Protein AF-A0A0V0QRU7-F1 (afdb_monomer_lite)

pLDDT: mean 70.11, std 23.09, range [28.97, 95.19]

Sequence (277 aa):
MGFSEIEGMQNQMEKKKQTKEWLSKIFFSSLGFVIPIKETLTWKSFGGGLLYTIPAVLGKLFTGIFAHKGDGWIVGWAMVGRGELGFVMAKTSLEKDVMGEYTFSISVWALLISTIISPFIFKFCIMQKEKKQKKDKYRNLENIFKKQKLEKQYQSESENEYQESQKIQKCAQLVDYGNLMNRVQKQVSNEINLNYKKSNDHLKQSHDIFVEQDIFQKNEQFNEQIKRNIQAGNFLQNKRKYNIIIDLWEISSPYQNTCRACIFFIVQIINRGQVYE

Radius of gyration: 47.1 Å; chains: 1; bounding box: 112×39×123 Å

Structure (mmCIF, N/CA/C/O backbone):
data_AF-A0A0V0QRU7-F1
#
_entry.id   AF-A0A0V0QRU7-F1
#
loop_
_atom_site.group_PDB
_atom_site.id
_atom_site.type_symbol
_atom_site.label_atom_id
_atom_site.label_alt_id
_atom_site.label_comp_id
_atom_site.label_asym_id
_atom_site.label_entity_id
_atom_site.label_seq_id
_atom_site.pdbx_PDB_ins_code
_atom_site.Cartn_x
_atom_site.Cartn_y
_atom_site.Cartn_z
_atom_site.occupancy
_atom_site.B_iso_or_equiv
_atom_site.auth_seq_id
_atom_site.auth_comp_id
_atom_site.auth_asym_id
_atom_site.auth_atom_id
_atom_site.pdbx_PDB_model_num
ATOM 1 N N . MET A 1 1 ? -19.162 -9.760 -10.125 1.00 49.66 1 MET A N 1
ATOM 2 C CA . MET A 1 1 ? -18.916 -11.138 -9.673 1.00 49.66 1 MET A CA 1
ATOM 3 C C . MET A 1 1 ? -17.421 -11.328 -9.571 1.00 49.66 1 MET A C 1
ATOM 5 O O . MET A 1 1 ? -16.724 -11.200 -10.572 1.00 49.66 1 MET A O 1
ATOM 9 N N . GLY A 1 2 ? -16.919 -11.446 -8.348 1.00 68.12 2 GLY A N 1
ATOM 10 C CA . GLY A 1 2 ? -15.488 -11.586 -8.089 1.00 68.12 2 GLY A CA 1
ATOM 11 C C . GLY A 1 2 ? -15.088 -13.055 -8.130 1.00 68.12 2 GLY A C 1
ATOM 12 O O . GLY A 1 2 ? -15.863 -13.912 -7.723 1.00 68.12 2 GLY A O 1
ATOM 13 N N . PHE A 1 3 ? -13.854 -13.364 -8.536 1.00 72.50 3 PHE A N 1
ATOM 14 C CA . PHE A 1 3 ? -13.294 -14.725 -8.440 1.00 72.50 3 PHE A CA 1
ATOM 15 C C . PHE A 1 3 ? -13.357 -15.326 -7.018 1.00 72.50 3 PHE A C 1
ATOM 17 O O . PHE A 1 3 ? -13.158 -16.525 -6.851 1.00 72.50 3 PHE A O 1
ATOM 24 N N . SER A 1 4 ? -13.626 -14.501 -6.001 1.00 72.81 4 SER A N 1
ATOM 25 C CA . SER A 1 4 ? -13.840 -14.889 -4.607 1.00 72.81 4 SER A CA 1
ATOM 26 C C . SER A 1 4 ? -15.202 -15.528 -4.314 1.00 72.81 4 SER A C 1
ATOM 28 O O . SER A 1 4 ? -15.336 -16.133 -3.260 1.00 72.81 4 SER A O 1
ATOM 30 N N . GLU A 1 5 ? -16.203 -15.384 -5.187 1.00 80.69 5 GLU A N 1
ATOM 31 C CA . GLU A 1 5 ? -17.547 -15.963 -4.982 1.00 80.69 5 GLU A CA 1
ATOM 32 C C . GLU A 1 5 ? -17.642 -17.426 -5.432 1.00 80.69 5 GLU A C 1
ATOM 34 O O . GLU A 1 5 ? -18.603 -18.113 -5.105 1.00 80.69 5 GLU A O 1
ATOM 39 N N . ILE A 1 6 ? -16.651 -17.916 -6.180 1.00 87.69 6 ILE A N 1
ATOM 40 C CA . ILE A 1 6 ? -16.641 -19.291 -6.675 1.00 87.69 6 ILE A CA 1
ATOM 41 C C . ILE A 1 6 ? -16.092 -20.203 -5.573 1.00 87.69 6 ILE A C 1
ATOM 43 O O . ILE A 1 6 ? -14.917 -20.122 -5.196 1.00 87.69 6 ILE A O 1
ATOM 47 N N . GLU A 1 7 ? -16.942 -21.094 -5.075 1.00 80.56 7 GLU A N 1
ATOM 48 C CA . GLU A 1 7 ? -16.590 -22.075 -4.053 1.00 80.56 7 GLU A CA 1
ATOM 49 C C . GLU A 1 7 ? -15.414 -22.959 -4.519 1.00 80.56 7 GLU A C 1
ATOM 51 O O . GLU A 1 7 ? -15.355 -23.419 -5.660 1.00 80.56 7 GLU A O 1
ATOM 56 N N . GLY A 1 8 ? -14.411 -23.152 -3.658 1.00 80.50 8 GLY A N 1
ATOM 57 C CA . GLY A 1 8 ? -13.220 -23.957 -3.965 1.00 80.50 8 GLY A CA 1
ATOM 58 C C . GLY A 1 8 ? -12.115 -23.267 -4.785 1.00 80.50 8 GLY A C 1
ATOM 59 O O . GLY A 1 8 ? -11.009 -23.811 -4.870 1.00 80.50 8 GLY A O 1
ATOM 60 N N . MET A 1 9 ? -12.327 -22.057 -5.323 1.00 81.75 9 MET A N 1
ATOM 61 C CA . MET A 1 9 ? -11.279 -21.326 -6.064 1.00 81.75 9 MET A CA 1
ATOM 62 C C . MET A 1 9 ? -10.087 -20.918 -5.190 1.00 81.75 9 MET A C 1
ATOM 64 O O . MET A 1 9 ? -8.949 -20.903 -5.667 1.00 81.75 9 MET A O 1
ATOM 68 N N . GLN A 1 10 ? -10.313 -20.629 -3.907 1.00 81.12 10 GLN A N 1
ATOM 69 C CA . GLN A 1 10 ? -9.235 -20.297 -2.968 1.00 81.12 10 GLN A CA 1
ATOM 70 C C . GLN A 1 10 ? -8.269 -21.474 -2.784 1.00 81.12 10 GLN A C 1
ATOM 72 O O . GLN A 1 10 ? -7.064 -21.303 -2.964 1.00 81.12 10 GLN A O 1
ATOM 77 N N . ASN A 1 11 ? -8.794 -22.686 -2.579 1.00 83.19 11 ASN A N 1
ATOM 78 C CA . ASN A 1 11 ? -7.987 -23.905 -2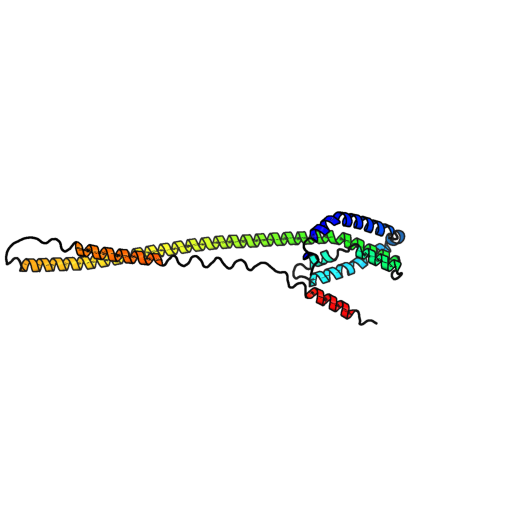.443 1.00 83.19 11 ASN A CA 1
ATOM 79 C C . ASN A 1 11 ? -7.147 -24.185 -3.700 1.00 83.19 11 ASN A C 1
ATOM 81 O O . ASN A 1 11 ? -6.002 -24.629 -3.611 1.00 83.19 11 ASN A O 1
ATOM 85 N N . GLN A 1 12 ? -7.689 -23.906 -4.889 1.00 85.25 12 GLN A N 1
ATOM 86 C CA . GLN A 1 12 ? -6.942 -24.048 -6.143 1.00 85.25 12 GLN A CA 1
ATOM 87 C C . GLN A 1 12 ? -5.835 -22.992 -6.281 1.00 85.25 12 GLN A C 1
ATOM 89 O O . GLN A 1 12 ? -4.748 -23.290 -6.781 1.00 85.25 12 GLN A O 1
ATOM 94 N N . MET A 1 13 ? -6.076 -21.761 -5.821 1.00 79.50 13 MET A N 1
ATOM 95 C CA . MET A 1 13 ? -5.057 -20.710 -5.814 1.00 79.50 13 MET A CA 1
ATOM 96 C C . MET A 1 13 ? -3.940 -20.979 -4.804 1.00 79.50 13 MET A C 1
ATOM 98 O O . MET A 1 13 ? -2.780 -20.705 -5.121 1.00 79.50 13 MET A O 1
ATOM 102 N N . GLU A 1 14 ? -4.260 -21.552 -3.642 1.00 81.81 14 GLU A N 1
ATOM 103 C CA . GLU A 1 14 ? -3.270 -21.959 -2.640 1.00 81.81 14 GLU A CA 1
ATOM 104 C C . GLU A 1 14 ? -2.364 -23.075 -3.154 1.00 81.81 14 GLU A C 1
ATOM 106 O O . GLU A 1 14 ? -1.140 -22.951 -3.075 1.00 81.81 14 GLU A O 1
ATOM 111 N N . LYS A 1 15 ? -2.935 -24.108 -3.792 1.00 85.56 15 LYS A N 1
ATOM 112 C CA . LYS A 1 15 ? -2.155 -25.187 -4.424 1.00 85.56 15 LYS A CA 1
ATOM 113 C C . LYS A 1 15 ? -1.136 -24.665 -5.441 1.00 85.56 15 LYS A C 1
ATOM 115 O O . LYS A 1 15 ? -0.060 -25.233 -5.580 1.00 85.56 15 LYS A O 1
ATOM 120 N N . LYS A 1 16 ? -1.447 -23.565 -6.137 1.00 85.00 16 LYS A N 1
ATOM 121 C CA . LYS A 1 16 ? -0.573 -22.957 -7.156 1.00 85.00 16 LYS A CA 1
ATOM 122 C C . LYS A 1 16 ? 0.354 -21.856 -6.625 1.00 85.00 16 LYS A C 1
ATOM 124 O O . LYS A 1 16 ? 1.056 -21.229 -7.421 1.00 85.00 16 LYS A O 1
ATOM 129 N N . LYS A 1 17 ? 0.386 -21.593 -5.313 1.00 84.88 17 LYS A N 1
ATOM 130 C CA . LYS A 1 17 ? 1.199 -20.513 -4.723 1.00 84.88 17 LYS A CA 1
ATOM 131 C C . LYS A 1 17 ? 2.695 -20.676 -5.016 1.00 84.88 17 LYS A C 1
ATOM 133 O O . LYS A 1 17 ? 3.328 -19.728 -5.469 1.00 84.88 17 LYS A O 1
ATOM 138 N N . GLN A 1 18 ? 3.227 -21.887 -4.845 1.00 89.06 18 GLN A N 1
ATOM 139 C CA . GLN A 1 18 ? 4.646 -22.188 -5.084 1.00 89.06 18 GLN A CA 1
ATOM 140 C C . GLN A 1 18 ? 5.060 -21.900 -6.532 1.00 89.06 18 GLN A C 1
ATOM 142 O O . GLN A 1 18 ? 6.088 -21.275 -6.783 1.00 89.06 18 GLN A O 1
ATOM 147 N N . THR A 1 19 ? 4.221 -22.293 -7.493 1.00 90.56 19 THR A N 1
ATOM 148 C CA . THR A 1 19 ? 4.461 -22.048 -8.918 1.00 90.56 19 THR A CA 1
ATOM 149 C C . THR A 1 19 ? 4.527 -20.552 -9.218 1.00 90.56 19 THR A C 1
ATOM 151 O O . THR A 1 19 ? 5.437 -20.116 -9.913 1.00 90.56 19 THR A O 1
ATOM 154 N N . LYS A 1 20 ? 3.623 -19.743 -8.647 1.00 86.00 20 LYS A N 1
ATOM 155 C CA . LYS A 1 20 ? 3.633 -18.280 -8.833 1.00 86.00 20 LYS A CA 1
ATOM 156 C C . LYS A 1 20 ? 4.917 -17.638 -8.306 1.00 86.00 20 LYS A C 1
ATOM 158 O O . LYS A 1 20 ? 5.510 -16.810 -8.990 1.00 86.00 20 LYS A O 1
ATOM 163 N N . GLU A 1 21 ? 5.360 -18.034 -7.115 1.00 89.06 21 GLU A N 1
ATOM 164 C CA . GLU A 1 21 ? 6.595 -17.512 -6.517 1.00 89.06 21 GLU A CA 1
ATOM 165 C C . GLU A 1 21 ? 7.831 -17.872 -7.349 1.00 89.06 21 GLU A C 1
ATOM 167 O O . GLU A 1 21 ? 8.732 -17.048 -7.514 1.00 89.06 21 GLU A O 1
ATOM 172 N N . TRP A 1 22 ? 7.869 -19.084 -7.905 1.00 93.81 22 TRP A N 1
ATOM 173 C CA . TRP A 1 22 ? 8.956 -19.518 -8.777 1.00 93.81 22 TRP A CA 1
ATOM 174 C C . TRP A 1 22 ? 8.951 -18.773 -10.120 1.00 93.81 22 TRP A C 1
ATOM 176 O O . TRP A 1 22 ? 9.994 -18.273 -10.542 1.00 93.81 22 TRP A O 1
ATOM 186 N N . LEU A 1 23 ? 7.777 -18.602 -10.744 1.00 90.88 23 LEU A N 1
ATOM 187 C CA . LEU A 1 23 ? 7.639 -17.845 -11.994 1.00 90.88 23 LEU A CA 1
ATOM 188 C C . LEU A 1 23 ? 8.055 -16.382 -11.829 1.00 90.88 23 LEU A C 1
ATOM 190 O O . LEU A 1 23 ? 8.760 -15.862 -12.688 1.00 90.88 23 LEU A O 1
ATOM 194 N N . SER A 1 24 ? 7.669 -15.727 -10.731 1.00 87.69 24 SER A N 1
ATOM 195 C CA . SER A 1 24 ? 8.015 -14.317 -10.511 1.00 87.69 24 SER A CA 1
ATOM 196 C C . SER A 1 24 ? 9.533 -14.117 -10.385 1.00 87.69 24 SER A C 1
ATOM 198 O O . SER A 1 24 ? 10.089 -13.175 -10.94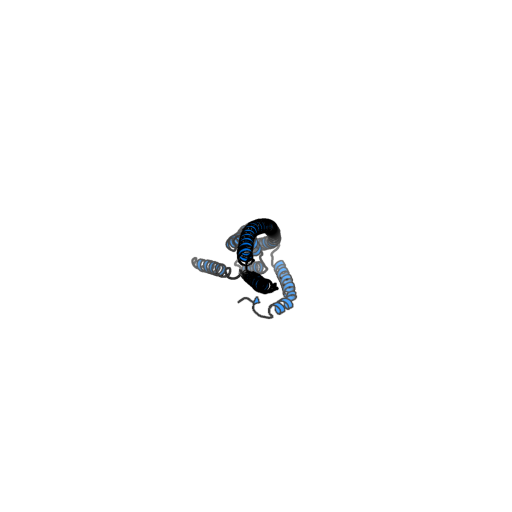6 1.00 87.69 24 SER A O 1
ATOM 200 N N . LYS A 1 25 ? 10.248 -15.054 -9.746 1.00 92.00 25 LYS A N 1
ATOM 201 C CA . LYS A 1 25 ? 11.722 -15.021 -9.679 1.00 92.00 25 LYS A CA 1
ATOM 202 C C . LYS A 1 25 ? 12.364 -15.141 -11.061 1.00 92.00 25 LYS A C 1
ATOM 204 O O . LYS A 1 25 ? 13.265 -14.368 -11.382 1.00 92.00 25 LYS A O 1
ATOM 209 N N . ILE A 1 26 ? 11.890 -16.079 -11.884 1.00 92.62 26 ILE A N 1
ATOM 210 C CA . ILE A 1 26 ? 12.383 -16.259 -13.260 1.00 92.62 26 ILE A CA 1
ATOM 211 C C . ILE A 1 26 ? 12.081 -15.024 -14.103 1.00 92.62 26 ILE A C 1
ATOM 213 O O . ILE A 1 26 ? 12.940 -14.559 -14.849 1.00 92.62 26 ILE A O 1
ATOM 217 N N . PHE A 1 27 ? 10.887 -14.461 -13.945 1.00 88.25 27 PHE A N 1
ATOM 218 C CA . PHE A 1 27 ? 10.469 -13.246 -14.620 1.00 88.25 27 PHE A CA 1
ATOM 219 C C . PHE A 1 27 ? 11.408 -12.072 -14.310 1.00 88.25 27 PHE A C 1
ATOM 221 O O . PHE A 1 27 ? 11.959 -11.466 -15.230 1.00 88.25 27 PHE A O 1
ATOM 228 N N . PHE A 1 28 ? 11.666 -11.790 -13.029 1.00 85.75 28 PHE A N 1
ATOM 229 C CA . PHE A 1 28 ? 12.580 -10.711 -12.644 1.00 85.75 28 PHE A CA 1
ATOM 230 C C . PHE A 1 28 ? 14.025 -10.982 -13.070 1.00 85.75 28 PHE A C 1
ATOM 232 O O . PHE A 1 28 ? 14.720 -10.051 -13.473 1.00 85.75 28 PHE A O 1
ATOM 239 N N . SER A 1 29 ? 14.464 -12.243 -13.061 1.00 91.25 29 SER A N 1
ATOM 240 C CA . SER A 1 29 ? 15.771 -12.611 -13.611 1.00 91.25 29 SER A CA 1
ATOM 241 C C . SER A 1 29 ? 15.857 -12.325 -15.113 1.00 91.25 29 SER A C 1
ATOM 243 O O . SER A 1 29 ? 16.856 -11.773 -15.563 1.00 91.25 29 SER A O 1
ATOM 245 N N . SER A 1 30 ? 14.821 -12.659 -15.890 1.00 90.31 30 SER A N 1
ATOM 246 C CA . SER A 1 30 ? 14.781 -12.402 -17.335 1.00 90.31 30 SER A CA 1
ATOM 247 C C . SER A 1 30 ? 14.789 -10.906 -17.645 1.00 90.31 30 SER A C 1
ATOM 249 O O . SER A 1 30 ? 15.530 -10.468 -18.523 1.00 90.31 30 SER A O 1
ATOM 251 N N . LEU A 1 31 ? 14.031 -10.107 -16.888 1.00 85.25 31 LEU A N 1
ATOM 252 C CA . LEU A 1 31 ? 14.065 -8.650 -17.013 1.00 85.25 31 LEU A CA 1
ATOM 253 C C . LEU A 1 31 ? 15.450 -8.074 -16.727 1.00 85.25 31 LEU A C 1
ATOM 255 O O . LEU A 1 31 ? 15.890 -7.186 -17.451 1.00 85.25 31 LEU A O 1
ATOM 259 N N . GLY A 1 32 ? 16.141 -8.593 -15.709 1.00 85.38 32 GLY A N 1
ATOM 260 C CA . GLY A 1 32 ? 17.494 -8.161 -15.362 1.00 85.38 32 GLY A CA 1
ATOM 261 C C . GLY A 1 32 ? 18.480 -8.289 -16.526 1.00 85.38 32 GLY A C 1
ATOM 262 O O . GLY A 1 32 ? 19.319 -7.412 -16.705 1.00 85.38 32 GLY A O 1
ATOM 263 N N . PHE A 1 33 ? 18.344 -9.331 -17.352 1.00 87.25 33 PHE A N 1
ATOM 264 C CA . PHE A 1 33 ? 19.216 -9.553 -18.510 1.00 87.25 33 PHE A CA 1
ATOM 265 C C . PHE A 1 33 ? 18.892 -8.675 -19.721 1.00 87.25 33 PHE A C 1
ATOM 267 O O . PHE A 1 33 ? 19.768 -8.436 -20.546 1.00 87.25 33 PHE A O 1
ATOM 274 N N . VAL A 1 34 ? 17.653 -8.198 -19.844 1.00 85.12 34 VAL A N 1
ATOM 275 C CA . VAL A 1 34 ? 17.223 -7.358 -20.974 1.00 85.12 34 VAL A CA 1
ATOM 276 C C . VAL A 1 34 ? 17.668 -5.903 -20.803 1.00 85.12 34 VAL A C 1
ATOM 278 O O . VAL A 1 34 ? 17.770 -5.174 -21.784 1.00 85.12 34 VAL A O 1
ATOM 281 N N . ILE A 1 35 ? 17.932 -5.456 -19.573 1.00 85.38 35 ILE A N 1
ATOM 282 C CA . ILE A 1 35 ? 18.238 -4.050 -19.294 1.00 85.38 35 ILE A CA 1
ATOM 283 C C . ILE A 1 35 ? 19.660 -3.707 -19.787 1.00 85.38 35 ILE A C 1
ATOM 285 O O . ILE A 1 35 ? 20.630 -4.283 -19.285 1.00 85.38 35 ILE A O 1
ATOM 289 N N . PRO A 1 36 ? 19.826 -2.746 -20.721 1.00 82.06 36 PRO A N 1
ATOM 290 C CA . PRO A 1 36 ? 21.133 -2.344 -21.222 1.00 82.06 36 PRO A CA 1
ATOM 291 C C . PRO A 1 36 ? 21.883 -1.549 -20.145 1.00 82.06 36 PRO A C 1
ATOM 293 O O . PRO A 1 36 ? 21.758 -0.330 -20.016 1.00 82.06 36 PRO A O 1
ATOM 296 N N . ILE A 1 37 ? 22.706 -2.258 -19.365 1.00 84.38 37 ILE A N 1
ATOM 297 C CA . ILE A 1 37 ? 23.411 -1.715 -18.191 1.00 84.38 37 ILE A CA 1
ATOM 298 C C . ILE A 1 37 ? 24.233 -0.469 -18.553 1.00 84.38 37 ILE A C 1
ATOM 300 O O . ILE A 1 37 ? 24.283 0.475 -17.774 1.00 84.38 37 ILE A O 1
ATOM 304 N N . LYS A 1 38 ? 24.831 -0.419 -19.750 1.00 84.19 38 LYS A N 1
ATOM 305 C CA . LYS A 1 38 ? 25.664 0.711 -20.199 1.00 84.19 38 LYS A CA 1
ATOM 306 C C . LYS A 1 38 ? 24.901 2.041 -20.203 1.00 84.19 38 LYS A C 1
ATOM 308 O O . LYS A 1 38 ? 25.418 3.052 -19.733 1.00 84.19 38 LYS A O 1
ATOM 313 N N . GLU A 1 39 ? 23.660 2.033 -20.679 1.00 82.31 39 GLU A N 1
ATOM 314 C CA . GLU A 1 39 ? 22.829 3.237 -20.729 1.00 82.31 39 GLU A CA 1
ATOM 315 C C . GLU A 1 39 ? 22.138 3.515 -19.397 1.00 82.31 39 GLU A C 1
ATOM 317 O O . GLU A 1 39 ? 22.017 4.666 -18.970 1.00 82.31 39 GLU A O 1
ATOM 322 N N . THR A 1 40 ? 21.728 2.455 -18.700 1.00 82.44 40 THR A N 1
ATOM 323 C CA . THR A 1 40 ? 21.028 2.570 -17.420 1.00 82.44 40 THR A CA 1
ATOM 324 C C . THR A 1 40 ? 21.946 3.094 -16.310 1.00 82.44 40 THR A C 1
ATOM 326 O O . THR A 1 40 ? 21.496 3.869 -15.471 1.00 82.44 40 THR A O 1
ATOM 329 N N . LEU A 1 41 ? 23.239 2.754 -16.310 1.00 86.25 41 LEU A N 1
ATOM 330 C CA . LEU A 1 41 ? 24.200 3.186 -15.278 1.00 86.25 41 LEU A CA 1
ATOM 331 C C . LEU A 1 41 ? 24.737 4.612 -15.503 1.00 86.25 41 LEU A C 1
ATOM 333 O O . LEU A 1 41 ? 25.474 5.147 -14.676 1.00 86.25 41 LEU A O 1
ATOM 337 N N . THR A 1 42 ? 24.350 5.265 -16.599 1.00 90.12 42 THR A N 1
ATOM 338 C CA . THR A 1 42 ? 24.715 6.661 -16.847 1.00 90.12 42 THR A CA 1
ATOM 339 C C . THR A 1 42 ? 23.964 7.587 -15.886 1.00 90.12 42 THR A C 1
ATOM 341 O O . THR A 1 42 ? 22.743 7.513 -15.745 1.00 90.12 42 THR A O 1
ATOM 344 N N . TRP A 1 43 ? 24.682 8.532 -15.269 1.00 91.62 43 TRP A N 1
ATOM 345 C CA . TRP A 1 43 ? 24.112 9.477 -14.295 1.00 91.62 43 TRP A CA 1
ATOM 346 C C . TRP A 1 43 ? 22.928 10.291 -14.846 1.00 91.62 43 TRP A C 1
ATOM 348 O O . TRP A 1 43 ? 21.976 10.590 -14.127 1.00 91.62 43 TRP A O 1
ATOM 358 N N . LYS A 1 44 ? 22.951 10.604 -16.149 1.00 89.88 44 LYS A N 1
ATOM 359 C CA . LYS A 1 44 ? 21.853 11.290 -16.849 1.00 89.88 44 LYS A CA 1
ATOM 360 C C . LYS A 1 44 ? 20.556 10.470 -16.831 1.00 89.88 44 LYS A C 1
ATOM 362 O O . LYS A 1 44 ? 19.500 11.021 -16.527 1.00 89.88 44 LYS A O 1
ATOM 367 N N . SER A 1 45 ? 20.643 9.162 -17.072 1.00 89.75 45 SER A N 1
ATOM 368 C CA . SER A 1 45 ? 19.499 8.240 -17.048 1.00 89.75 45 SER A CA 1
ATOM 369 C C . SER A 1 45 ? 18.917 8.104 -15.641 1.00 89.75 45 SER A C 1
ATOM 371 O O . SER A 1 45 ? 17.698 8.122 -15.473 1.00 89.75 45 SER A O 1
ATOM 373 N N . PHE A 1 46 ? 19.778 8.045 -14.618 1.00 92.25 46 PHE A N 1
ATOM 374 C CA . PHE A 1 46 ? 19.349 8.024 -13.217 1.00 92.25 46 PHE A CA 1
ATOM 375 C C . PHE A 1 46 ? 18.600 9.308 -12.825 1.00 92.25 46 PHE A C 1
ATOM 377 O O . PHE A 1 46 ? 17.496 9.245 -12.281 1.00 92.25 46 PHE A O 1
ATOM 384 N N . GLY A 1 47 ? 19.157 10.478 -13.161 1.00 93.12 47 GLY A N 1
ATOM 385 C CA . GLY A 1 47 ? 18.508 11.768 -12.910 1.00 93.12 47 GLY A CA 1
ATOM 386 C C . GLY A 1 47 ? 17.164 11.903 -13.634 1.00 93.12 47 GLY A C 1
ATOM 387 O O . GLY A 1 47 ? 16.178 12.337 -13.036 1.00 93.12 47 GLY A O 1
ATOM 388 N N . GLY A 1 48 ? 17.097 11.455 -14.893 1.00 92.31 48 GLY A N 1
ATOM 389 C CA . GLY A 1 48 ? 15.850 11.391 -15.656 1.00 92.31 48 GLY A CA 1
ATOM 390 C C . GLY A 1 48 ? 14.809 10.474 -15.008 1.00 92.31 48 GLY A C 1
ATOM 391 O O . GLY A 1 48 ? 13.641 10.846 -14.908 1.00 92.31 48 GLY A O 1
ATOM 392 N N . GLY A 1 49 ? 15.228 9.309 -14.504 1.00 92.50 49 GLY A N 1
ATOM 393 C CA . GLY A 1 49 ? 14.356 8.364 -13.801 1.00 92.50 49 GLY A CA 1
ATOM 394 C C . GLY A 1 49 ? 13.777 8.931 -12.505 1.00 92.50 49 GLY A C 1
ATOM 395 O O . GLY A 1 49 ? 12.583 8.773 -12.232 1.00 92.50 49 GLY A O 1
ATOM 396 N N . LEU A 1 50 ? 14.582 9.662 -11.729 1.00 93.62 50 LEU A N 1
ATOM 397 C CA . LEU A 1 50 ? 14.105 10.344 -10.525 1.00 93.62 50 LEU A CA 1
ATOM 398 C C . LEU A 1 50 ? 13.058 11.413 -10.869 1.00 93.62 50 LEU A C 1
ATOM 400 O O . LEU A 1 50 ? 12.002 11.465 -10.238 1.00 93.62 50 LEU A O 1
ATOM 404 N N . LEU A 1 51 ? 13.312 12.208 -11.913 1.00 94.81 51 LEU A N 1
ATOM 405 C CA . LEU A 1 51 ? 12.376 13.227 -12.385 1.00 94.81 51 LEU A CA 1
ATOM 406 C C . LEU A 1 51 ? 11.049 12.610 -12.856 1.00 94.81 51 LEU A C 1
ATOM 408 O O . LEU A 1 51 ? 9.987 13.104 -12.487 1.00 94.81 51 LEU A O 1
ATOM 412 N N . TYR A 1 52 ? 11.092 11.495 -13.594 1.00 92.88 52 TYR A N 1
ATOM 413 C CA . TYR A 1 52 ? 9.897 10.769 -14.050 1.00 92.88 52 TYR A CA 1
ATOM 414 C C . TYR A 1 52 ? 9.127 10.070 -12.922 1.00 92.88 52 TYR A C 1
ATOM 416 O O . TYR A 1 52 ? 7.917 9.852 -13.029 1.00 92.88 52 TYR A O 1
ATOM 424 N N . THR A 1 53 ? 9.793 9.750 -11.811 1.00 93.25 53 THR A N 1
ATOM 425 C CA . THR A 1 53 ? 9.138 9.149 -10.641 1.00 93.25 53 THR A CA 1
ATOM 426 C C . THR A 1 53 ? 8.140 10.117 -10.001 1.00 93.25 53 THR A C 1
ATOM 428 O O . THR A 1 53 ? 7.085 9.692 -9.530 1.00 93.25 53 THR A O 1
ATOM 431 N N . ILE A 1 54 ? 8.426 11.421 -10.021 1.00 93.38 54 ILE A N 1
ATOM 432 C CA . ILE A 1 54 ? 7.588 12.452 -9.394 1.00 93.38 54 ILE A CA 1
ATOM 433 C C . ILE A 1 54 ? 6.152 12.447 -9.954 1.00 93.38 54 ILE A C 1
ATOM 435 O O . ILE A 1 54 ? 5.228 12.198 -9.174 1.00 93.38 54 ILE A O 1
ATOM 439 N N . PRO A 1 55 ? 5.907 12.645 -11.267 1.00 91.69 55 PRO A N 1
ATOM 440 C CA . PRO A 1 55 ? 4.550 12.608 -11.811 1.00 91.69 55 PRO A CA 1
ATOM 441 C C . PRO A 1 55 ? 3.904 11.220 -11.674 1.00 91.69 55 PRO A C 1
ATOM 443 O O . PRO A 1 55 ? 2.698 11.131 -11.435 1.00 91.69 55 PRO A O 1
ATOM 446 N N . ALA A 1 56 ? 4.690 10.138 -11.748 1.00 88.38 56 ALA A N 1
ATOM 447 C CA . ALA A 1 56 ? 4.187 8.774 -11.585 1.00 88.38 56 ALA A CA 1
ATOM 448 C C . ALA A 1 56 ? 3.619 8.513 -10.177 1.00 88.38 56 ALA A C 1
ATOM 450 O O . ALA A 1 56 ? 2.589 7.848 -10.041 1.00 88.38 56 ALA A O 1
ATOM 451 N N . VAL A 1 57 ? 4.265 9.050 -9.137 1.00 92.56 57 VAL A N 1
ATOM 452 C CA . VAL A 1 57 ? 3.808 8.952 -7.744 1.00 92.56 57 VAL A CA 1
ATOM 453 C C . VAL A 1 57 ? 2.677 9.941 -7.475 1.00 92.56 57 VAL A C 1
ATOM 455 O O . VAL A 1 57 ? 1.638 9.548 -6.944 1.00 92.56 57 VAL A O 1
ATOM 458 N N . LEU A 1 58 ? 2.833 11.206 -7.877 1.00 92.19 58 LEU A N 1
ATOM 459 C CA . LEU A 1 58 ? 1.842 12.255 -7.619 1.00 92.19 58 LEU A CA 1
ATOM 460 C C . LEU A 1 58 ? 0.479 11.927 -8.226 1.00 92.19 58 LEU A C 1
ATOM 462 O O . LEU A 1 58 ? -0.530 12.070 -7.538 1.00 92.19 58 LEU A O 1
ATOM 466 N N . GLY A 1 59 ? 0.435 11.415 -9.461 1.00 90.81 59 GLY A N 1
ATOM 467 C CA . GLY A 1 59 ? -0.823 11.010 -10.089 1.00 90.81 59 GLY A CA 1
ATOM 468 C C . GLY A 1 59 ? -1.568 9.955 -9.266 1.00 90.81 59 GLY A C 1
ATOM 469 O O . GLY A 1 59 ? -2.777 10.050 -9.063 1.00 90.81 59 GLY A O 1
ATOM 470 N N . LYS A 1 60 ? -0.842 8.982 -8.703 1.00 90.31 60 LYS A N 1
ATOM 471 C CA . LYS A 1 60 ? -1.422 7.933 -7.850 1.00 90.31 60 LYS A CA 1
ATOM 472 C C . LYS A 1 60 ? -1.871 8.470 -6.495 1.00 90.31 60 LYS A C 1
ATOM 474 O O . LYS A 1 60 ? -2.975 8.151 -6.051 1.00 90.31 60 LYS A O 1
ATOM 479 N N . LEU A 1 61 ? -1.074 9.330 -5.867 1.00 91.12 61 LEU A N 1
ATOM 480 C CA . LEU A 1 61 ? -1.457 9.977 -4.611 1.00 91.12 61 LEU A CA 1
ATOM 481 C C . LEU A 1 61 ? -2.720 10.828 -4.777 1.00 91.12 61 LEU A C 1
ATOM 483 O O . LEU A 1 61 ? -3.614 10.761 -3.934 1.00 91.12 61 LEU A O 1
ATOM 487 N N . PHE A 1 62 ? -2.837 11.546 -5.895 1.00 91.38 62 PHE A N 1
ATOM 488 C CA . PHE A 1 62 ? -4.009 12.359 -6.204 1.00 91.38 62 PHE A CA 1
ATOM 489 C C . PHE A 1 62 ? -5.282 11.508 -6.304 1.00 91.38 62 PHE A C 1
ATOM 491 O O . PHE A 1 62 ? -6.301 11.839 -5.697 1.00 91.38 62 PHE A O 1
ATOM 498 N N . THR A 1 63 ? -5.209 10.351 -6.975 1.00 87.88 63 THR A N 1
ATOM 499 C CA . THR A 1 63 ? -6.343 9.409 -7.028 1.00 87.88 63 THR A CA 1
ATOM 500 C C . THR A 1 63 ? -6.706 8.840 -5.655 1.00 87.88 63 THR A C 1
ATOM 502 O O . THR A 1 63 ? -7.886 8.661 -5.355 1.00 87.88 63 THR A O 1
ATOM 505 N N . GLY A 1 64 ? -5.714 8.618 -4.786 1.00 86.69 64 GLY A N 1
ATOM 506 C CA . GLY A 1 64 ? -5.937 8.131 -3.427 1.00 86.69 64 GLY A CA 1
ATOM 507 C C . GLY A 1 64 ? -6.753 9.109 -2.584 1.00 86.69 64 GLY A C 1
ATOM 508 O O . GLY A 1 64 ? -7.699 8.697 -1.913 1.00 86.69 64 GLY A O 1
ATOM 509 N N . ILE A 1 65 ? -6.449 10.409 -2.667 1.00 86.75 65 ILE A N 1
ATOM 510 C CA . ILE A 1 65 ? -7.171 11.466 -1.937 1.00 86.75 65 ILE A CA 1
ATOM 511 C C . ILE A 1 65 ? -8.658 11.491 -2.316 1.00 86.75 65 ILE A C 1
ATOM 513 O O . ILE A 1 65 ? -9.508 11.683 -1.447 1.00 86.75 65 ILE A O 1
ATOM 517 N N . PHE A 1 66 ? -8.981 11.249 -3.588 1.00 87.00 66 PHE A N 1
ATOM 518 C CA . PHE A 1 66 ? -10.363 11.264 -4.068 1.00 87.00 66 PHE A CA 1
ATOM 519 C C . PHE A 1 66 ? -11.149 9.986 -3.719 1.00 87.00 66 PHE A C 1
ATOM 521 O O . PHE A 1 66 ? -12.373 10.023 -3.617 1.00 87.00 66 PHE A O 1
ATOM 528 N N . ALA A 1 67 ? -10.464 8.858 -3.500 1.00 78.88 67 ALA A N 1
ATOM 529 C CA . ALA A 1 67 ? -11.106 7.563 -3.280 1.00 78.88 67 ALA A CA 1
ATOM 530 C C . ALA A 1 67 ? -11.756 7.404 -1.891 1.00 78.88 67 ALA A C 1
ATOM 532 O O . ALA A 1 67 ? -12.785 6.736 -1.777 1.00 78.88 67 ALA A O 1
ATOM 533 N N . HIS A 1 68 ? -11.177 7.972 -0.821 1.00 71.38 68 HIS A N 1
ATOM 534 C CA . HIS A 1 68 ? -11.720 7.797 0.534 1.00 71.38 68 HIS A CA 1
ATOM 535 C C . HIS A 1 68 ? -11.439 8.976 1.477 1.00 71.38 68 HIS A C 1
ATOM 537 O O . HIS A 1 68 ? -10.286 9.363 1.694 1.00 71.38 68 HIS A O 1
ATOM 543 N N . LYS A 1 69 ? -12.495 9.489 2.126 1.00 70.00 69 LYS A N 1
ATOM 544 C CA . LYS A 1 69 ? -12.404 10.551 3.140 1.00 70.00 69 LYS A CA 1
ATOM 545 C C . LYS A 1 69 ? -11.721 10.012 4.403 1.00 70.00 69 LYS A C 1
ATOM 547 O O . LYS A 1 69 ? -12.313 9.249 5.152 1.00 70.00 69 LYS A O 1
ATOM 552 N N . GLY A 1 70 ? -10.468 10.406 4.626 1.00 74.50 70 GLY A N 1
ATOM 553 C CA . GLY A 1 70 ? -9.685 10.089 5.831 1.00 74.50 70 GLY A CA 1
ATOM 554 C C . GLY A 1 70 ? -8.513 9.133 5.594 1.00 74.50 70 GLY A C 1
ATOM 555 O O . GLY A 1 70 ? -7.480 9.261 6.248 1.00 74.50 70 GLY A O 1
ATOM 556 N N . ASP A 1 71 ? -8.624 8.263 4.587 1.00 84.50 71 ASP A N 1
ATOM 557 C CA . ASP A 1 71 ? -7.669 7.175 4.349 1.00 84.50 71 ASP A CA 1
ATOM 558 C C . ASP A 1 71 ? -6.917 7.274 3.020 1.00 84.50 71 ASP A C 1
ATOM 560 O O . ASP A 1 71 ? -6.030 6.455 2.756 1.00 84.50 71 ASP A O 1
ATOM 564 N N . GLY A 1 72 ? -7.232 8.292 2.218 1.00 87.00 72 GLY A N 1
ATOM 565 C CA . GLY A 1 72 ? -6.760 8.433 0.846 1.00 87.00 72 GLY A CA 1
ATOM 566 C C . GLY A 1 72 ? -5.242 8.418 0.667 1.00 87.00 72 GLY A C 1
ATOM 567 O O . GLY A 1 72 ? -4.752 7.876 -0.317 1.00 87.00 72 GLY A O 1
ATOM 568 N N . TRP A 1 73 ? -4.477 8.902 1.649 1.00 87.88 73 TRP A N 1
ATOM 569 C CA . TRP A 1 73 ? -3.012 8.827 1.623 1.00 87.88 73 TRP A CA 1
ATOM 570 C C . TRP A 1 73 ? -2.483 7.388 1.647 1.00 87.88 73 TRP A C 1
ATOM 572 O O . TRP A 1 73 ? -1.546 7.069 0.922 1.00 87.88 73 TRP A O 1
ATOM 582 N N . ILE A 1 74 ? -3.098 6.498 2.433 1.00 90.62 74 ILE A N 1
ATOM 583 C CA . ILE A 1 74 ? -2.698 5.081 2.473 1.00 90.62 74 ILE A CA 1
ATOM 584 C C . ILE A 1 74 ? -3.057 4.391 1.170 1.00 90.62 74 ILE A C 1
ATOM 586 O O . ILE A 1 74 ? -2.245 3.646 0.630 1.00 90.62 74 ILE A O 1
ATOM 590 N N . VAL A 1 75 ? -4.259 4.663 0.664 1.00 90.38 75 VAL A N 1
ATOM 591 C CA . VAL A 1 75 ? -4.728 4.108 -0.608 1.00 90.38 75 VAL A CA 1
ATOM 592 C C . VAL A 1 75 ? -3.818 4.565 -1.750 1.00 90.38 75 VAL A C 1
ATOM 594 O O . VAL A 1 75 ? -3.402 3.746 -2.562 1.00 90.38 75 VAL A O 1
ATOM 597 N N . GLY A 1 76 ? -3.427 5.842 -1.764 1.00 90.88 76 GLY A N 1
ATOM 598 C CA . GLY A 1 76 ? -2.481 6.388 -2.733 1.00 90.88 76 GLY A CA 1
ATOM 599 C C . GLY A 1 76 ? -1.147 5.644 -2.712 1.00 90.88 76 GLY A C 1
ATOM 600 O O . GLY A 1 76 ? -0.726 5.129 -3.743 1.00 90.88 76 GLY A O 1
ATOM 601 N N . TRP A 1 77 ? -0.514 5.508 -1.541 1.00 91.81 77 TRP A N 1
ATOM 602 C CA . TRP A 1 77 ? 0.757 4.782 -1.410 1.00 91.81 77 TRP A CA 1
ATOM 603 C C . TRP A 1 77 ? 0.650 3.287 -1.737 1.00 91.81 77 TRP A C 1
ATOM 605 O O . TRP A 1 77 ? 1.592 2.729 -2.304 1.00 91.81 77 TRP A O 1
ATOM 615 N N . ALA A 1 78 ? -0.497 2.659 -1.460 1.00 90.56 78 ALA A N 1
ATOM 616 C CA . ALA A 1 78 ? -0.781 1.284 -1.871 1.00 90.56 78 ALA A CA 1
ATOM 617 C C . ALA A 1 78 ? -0.833 1.137 -3.402 1.00 90.56 78 ALA A C 1
ATOM 619 O O . ALA A 1 78 ? -0.398 0.127 -3.944 1.00 90.56 78 ALA A O 1
ATOM 620 N N . MET A 1 79 ? -1.338 2.155 -4.106 1.00 90.56 79 MET A N 1
ATOM 621 C CA . MET A 1 79 ? -1.463 2.167 -5.568 1.00 90.56 79 MET A CA 1
ATOM 622 C C . MET A 1 79 ? -0.184 2.589 -6.308 1.00 90.56 79 MET A C 1
ATOM 624 O O . MET A 1 79 ? -0.120 2.439 -7.532 1.00 90.56 79 MET A O 1
ATOM 628 N N . VAL A 1 80 ? 0.810 3.142 -5.603 1.00 91.38 80 VAL A N 1
ATOM 629 C CA . VAL A 1 80 ? 2.126 3.486 -6.177 1.00 91.38 80 VAL A CA 1
ATOM 630 C C . VAL A 1 80 ? 2.922 2.227 -6.513 1.00 91.38 80 VAL A C 1
ATOM 632 O O . VAL A 1 80 ? 3.684 2.250 -7.477 1.00 91.38 80 VAL A O 1
ATOM 635 N N . GLY A 1 81 ? 2.724 1.136 -5.763 1.00 84.25 81 GLY A N 1
ATOM 636 C CA . GLY A 1 81 ? 3.396 -0.140 -5.995 1.00 84.25 81 GLY A CA 1
ATOM 637 C C . GLY A 1 81 ? 3.187 -0.620 -7.431 1.00 84.25 81 GLY A C 1
ATOM 638 O O . GLY A 1 81 ? 2.077 -0.978 -7.830 1.00 84.25 81 GLY A O 1
ATOM 639 N N . ARG A 1 82 ? 4.258 -0.601 -8.228 1.00 81.81 82 ARG A N 1
ATOM 640 C CA . ARG A 1 82 ? 4.266 -1.129 -9.592 1.00 81.81 82 ARG A CA 1
ATOM 641 C C . ARG A 1 82 ? 4.723 -2.582 -9.542 1.00 81.81 82 ARG A C 1
ATOM 643 O O . ARG A 1 82 ? 5.686 -2.920 -8.867 1.00 81.81 82 ARG A O 1
ATOM 650 N N . GLY A 1 83 ? 3.990 -3.441 -10.240 1.00 80.38 83 GLY A N 1
ATOM 651 C CA . GLY A 1 83 ? 4.358 -4.841 -10.405 1.00 80.38 83 GLY A CA 1
ATOM 652 C C . GLY A 1 83 ? 5.172 -5.086 -11.673 1.00 80.38 83 GLY A C 1
ATOM 653 O O . GLY A 1 83 ? 5.449 -4.177 -12.458 1.00 80.38 83 GLY A O 1
ATOM 654 N N . GLU A 1 84 ? 5.450 -6.364 -11.903 1.00 87.50 84 GLU A N 1
ATOM 655 C CA . GLU A 1 84 ? 6.032 -6.945 -13.119 1.00 87.50 84 GLU A CA 1
ATOM 656 C C . GLU A 1 84 ? 5.480 -6.379 -14.436 1.00 87.50 84 GLU A C 1
ATOM 658 O O . GLU A 1 84 ? 6.240 -6.117 -15.367 1.00 87.50 84 GLU A O 1
ATOM 663 N N . LEU A 1 85 ? 4.176 -6.096 -14.495 1.00 89.25 85 LEU A N 1
ATOM 664 C CA . LEU A 1 85 ? 3.510 -5.571 -15.690 1.00 89.25 85 LEU A CA 1
ATOM 665 C C . LEU A 1 85 ? 4.096 -4.245 -16.194 1.00 89.25 85 LEU A C 1
ATOM 667 O O . LEU A 1 85 ? 4.088 -4.001 -17.398 1.00 89.25 85 LEU A O 1
ATOM 671 N N . GLY A 1 86 ? 4.618 -3.390 -15.306 1.00 90.06 86 GLY A N 1
ATOM 672 C CA . GLY A 1 86 ? 5.251 -2.135 -15.724 1.00 90.06 86 GLY A CA 1
ATOM 673 C C . GLY A 1 86 ? 6.501 -2.376 -16.569 1.00 90.06 86 GLY A C 1
ATOM 674 O O . GLY A 1 86 ? 6.707 -1.712 -17.582 1.00 90.06 86 GLY A O 1
ATOM 675 N N . PHE A 1 87 ? 7.293 -3.376 -16.187 1.00 90.25 87 PHE A N 1
ATOM 676 C CA . PHE A 1 87 ? 8.509 -3.749 -16.897 1.00 90.25 87 PHE A CA 1
ATOM 677 C C . PHE A 1 87 ? 8.215 -4.488 -18.204 1.00 90.25 87 PHE A C 1
ATOM 679 O O . PHE A 1 87 ? 8.903 -4.244 -19.193 1.00 90.25 87 PHE A O 1
ATOM 686 N N . VAL A 1 88 ? 7.170 -5.329 -18.244 1.00 90.44 88 VAL A N 1
ATOM 687 C CA . VAL A 1 88 ? 6.721 -5.959 -19.501 1.00 90.44 88 VAL A CA 1
ATOM 688 C C . VAL A 1 88 ? 6.346 -4.897 -20.522 1.00 90.44 88 VAL A C 1
ATOM 690 O O . VAL A 1 88 ? 6.835 -4.939 -21.643 1.00 90.44 88 VAL A O 1
ATOM 693 N N . MET A 1 89 ? 5.537 -3.912 -20.126 1.00 92.12 89 MET A N 1
ATOM 694 C CA . MET A 1 89 ? 5.108 -2.853 -21.040 1.00 92.12 89 MET A CA 1
ATOM 695 C C . MET A 1 89 ? 6.286 -2.018 -21.544 1.00 92.12 89 MET A C 1
ATOM 697 O O . MET A 1 89 ? 6.357 -1.742 -22.736 1.00 92.12 89 MET A O 1
ATOM 701 N N . ALA A 1 90 ? 7.238 -1.669 -20.674 1.00 91.38 90 ALA A N 1
ATOM 702 C CA . ALA A 1 90 ? 8.446 -0.958 -21.093 1.00 91.38 90 ALA A CA 1
ATOM 703 C C . ALA A 1 90 ? 9.260 -1.770 -22.116 1.00 91.38 90 ALA A C 1
ATOM 705 O O . ALA A 1 90 ? 9.686 -1.227 -23.132 1.00 91.38 90 ALA A O 1
ATOM 706 N N . LYS A 1 91 ? 9.425 -3.078 -21.878 1.00 90.69 91 LYS A N 1
ATOM 707 C CA . LYS A 1 91 ? 10.138 -3.977 -22.792 1.00 90.69 91 LYS A CA 1
ATOM 708 C C . LYS A 1 91 ? 9.417 -4.110 -24.134 1.00 90.69 91 LYS A C 1
ATOM 710 O O . LYS A 1 91 ? 10.043 -3.970 -25.175 1.00 90.69 91 LYS A O 1
ATOM 715 N N . THR A 1 92 ? 8.105 -4.330 -24.122 1.00 92.06 92 THR A N 1
ATOM 716 C CA . THR A 1 92 ? 7.310 -4.442 -25.352 1.00 92.06 92 THR A CA 1
ATOM 717 C C . THR A 1 92 ? 7.330 -3.146 -26.163 1.00 92.06 92 THR A C 1
ATOM 719 O O . THR A 1 92 ? 7.329 -3.202 -27.388 1.00 92.06 92 THR A O 1
ATOM 722 N N . SER A 1 93 ? 7.371 -1.978 -25.516 1.00 93.19 93 SER A N 1
ATOM 723 C CA . SER A 1 93 ? 7.503 -0.692 -26.214 1.00 93.19 93 SER A CA 1
ATOM 724 C C . SER A 1 93 ? 8.868 -0.511 -26.880 1.00 93.19 93 SER A C 1
ATOM 726 O O . SER A 1 93 ? 8.926 0.071 -27.960 1.00 93.19 93 SER A O 1
ATOM 728 N N . LEU A 1 94 ? 9.940 -1.024 -26.264 1.00 90.75 94 LEU A N 1
ATOM 729 C CA . LEU A 1 94 ? 11.279 -1.045 -26.857 1.00 90.75 94 LEU A CA 1
ATOM 730 C C . LEU A 1 94 ? 11.339 -2.003 -28.058 1.00 90.75 94 LEU A C 1
ATOM 732 O O . LEU A 1 94 ? 11.825 -1.631 -29.116 1.00 90.75 94 LEU A O 1
ATOM 736 N N . GLU A 1 95 ? 10.781 -3.212 -27.932 1.00 91.12 95 GLU A N 1
ATOM 737 C CA . GLU A 1 95 ? 10.733 -4.197 -29.029 1.00 91.12 95 GLU A CA 1
ATOM 738 C C . GLU A 1 95 ? 9.899 -3.719 -30.226 1.00 91.12 95 GLU A C 1
ATOM 740 O O . GLU A 1 95 ? 10.175 -4.091 -31.364 1.00 91.12 95 GLU A O 1
ATOM 745 N N . LYS A 1 96 ? 8.874 -2.897 -29.978 1.00 93.94 96 LYS A N 1
ATOM 746 C CA . LYS A 1 96 ? 8.045 -2.279 -31.022 1.00 93.94 96 LYS A CA 1
ATOM 747 C C . LYS A 1 96 ? 8.651 -1.002 -31.612 1.00 93.94 96 LYS A C 1
ATOM 749 O O . LYS A 1 96 ? 7.972 -0.353 -32.401 1.00 93.94 96 LYS A O 1
ATOM 754 N N . ASP A 1 97 ? 9.859 -0.624 -31.197 1.00 91.06 97 ASP A N 1
ATOM 755 C CA . ASP A 1 97 ? 10.549 0.608 -31.605 1.00 91.06 97 ASP A CA 1
ATOM 756 C C . ASP A 1 97 ? 9.722 1.893 -31.370 1.00 91.06 97 ASP A C 1
ATOM 758 O O . ASP A 1 97 ? 9.917 2.933 -31.990 1.00 91.06 97 ASP A O 1
ATOM 762 N N . VAL A 1 98 ? 8.767 1.840 -30.430 1.00 94.19 98 VAL A N 1
ATOM 763 C CA . VAL A 1 98 ? 7.964 3.003 -30.000 1.00 94.19 98 VAL A CA 1
ATOM 764 C C . VAL A 1 98 ? 8.767 3.873 -29.026 1.00 94.19 98 VAL A C 1
ATOM 766 O O . VAL A 1 98 ? 8.441 5.034 -28.778 1.00 94.19 98 VAL A O 1
ATOM 769 N N . MET A 1 99 ? 9.810 3.302 -28.427 1.00 90.25 99 MET A N 1
ATOM 770 C CA . MET A 1 99 ? 10.545 3.878 -27.314 1.00 90.25 99 MET A CA 1
ATOM 771 C C . MET A 1 99 ? 12.039 3.604 -27.478 1.00 90.25 99 MET A C 1
ATOM 773 O O . MET A 1 99 ? 12.445 2.450 -27.502 1.00 90.25 99 MET A O 1
ATOM 777 N N . GLY A 1 100 ? 12.855 4.658 -27.536 1.00 89.69 100 GLY A N 1
ATOM 778 C CA . GLY A 1 100 ? 14.313 4.520 -27.627 1.00 89.69 100 GLY A CA 1
ATOM 779 C C . GLY A 1 100 ? 14.959 3.987 -26.340 1.00 89.69 100 GLY A C 1
ATOM 780 O O . GLY A 1 100 ? 14.402 4.127 -25.244 1.00 89.69 100 GLY A O 1
ATOM 781 N N . GLU A 1 101 ? 16.170 3.436 -26.465 1.00 88.88 101 GLU A N 1
ATOM 782 C CA . GLU A 1 101 ? 16.931 2.801 -25.371 1.00 88.88 101 GLU A CA 1
ATOM 783 C C . GLU A 1 101 ? 17.154 3.736 -24.160 1.00 88.88 101 GLU A C 1
ATOM 785 O O . GLU A 1 101 ? 16.991 3.338 -22.997 1.00 88.88 101 GLU A O 1
ATOM 790 N N . TYR A 1 102 ? 17.381 5.028 -24.421 1.00 89.69 102 TYR A N 1
ATOM 791 C CA . TYR A 1 102 ? 17.537 6.044 -23.377 1.00 89.69 102 TYR A CA 1
ATOM 792 C C . TYR A 1 102 ? 16.256 6.248 -22.548 1.00 89.69 102 TYR A C 1
ATOM 794 O O . TYR A 1 102 ? 16.288 6.261 -21.313 1.00 89.69 102 TYR A O 1
ATOM 802 N N . THR A 1 103 ? 15.098 6.367 -23.207 1.00 90.50 103 THR A N 1
ATOM 803 C CA . THR A 1 103 ? 13.804 6.527 -22.521 1.00 90.50 103 THR A CA 1
ATOM 804 C C . THR A 1 103 ? 13.438 5.244 -21.775 1.00 90.50 103 THR A C 1
ATOM 806 O O . THR A 1 103 ? 12.851 5.302 -20.686 1.00 90.50 103 THR A O 1
ATOM 809 N N . PHE A 1 104 ? 13.791 4.080 -22.336 1.00 91.81 104 PHE A N 1
ATOM 810 C CA . PHE A 1 104 ? 13.623 2.785 -21.681 1.00 91.81 104 PHE A CA 1
ATOM 811 C C . PHE A 1 104 ? 14.390 2.746 -20.353 1.00 91.81 104 PHE A C 1
ATOM 813 O O . PHE A 1 104 ? 13.791 2.486 -19.307 1.00 91.81 104 PHE A O 1
ATOM 820 N N . SER A 1 105 ? 15.669 3.130 -20.367 1.00 92.00 105 SER A N 1
ATOM 821 C CA . SER A 1 105 ? 16.517 3.216 -19.171 1.00 92.00 105 SER A CA 1
ATOM 822 C C . SER A 1 105 ? 15.939 4.150 -18.094 1.00 92.00 105 SER A C 1
ATOM 824 O O . SER A 1 105 ? 15.911 3.795 -16.913 1.00 92.00 105 SER A O 1
ATOM 826 N N . ILE A 1 106 ? 15.418 5.320 -18.484 1.00 93.38 106 ILE A N 1
ATOM 827 C CA . ILE A 1 106 ? 14.747 6.265 -17.568 1.00 93.38 106 ILE A CA 1
ATOM 828 C C . ILE A 1 106 ? 13.510 5.631 -16.916 1.00 93.38 106 ILE A C 1
ATOM 830 O O . ILE A 1 106 ? 13.296 5.759 -15.707 1.00 93.38 106 ILE A O 1
ATOM 834 N N . SER A 1 107 ? 12.697 4.928 -17.705 1.00 92.06 107 SER A N 1
ATOM 835 C CA . SER A 1 107 ? 11.447 4.327 -17.227 1.00 92.06 107 SER A CA 1
ATOM 836 C C . SER A 1 107 ? 11.701 3.153 -16.284 1.00 92.06 107 SER A C 1
ATOM 838 O O . SER A 1 107 ? 11.012 3.022 -15.272 1.00 92.06 107 SER A O 1
ATOM 840 N N . VAL A 1 108 ? 12.724 2.338 -16.559 1.00 92.00 108 VAL A N 1
ATOM 841 C CA . VAL A 1 108 ? 13.176 1.258 -15.668 1.00 92.00 108 VAL A CA 1
ATOM 842 C C . VAL A 1 108 ? 13.609 1.818 -14.312 1.00 92.00 108 VAL A C 1
ATOM 844 O O . VAL A 1 108 ? 13.169 1.308 -13.281 1.00 92.00 108 VAL A O 1
ATOM 847 N N . TRP A 1 109 ? 14.388 2.906 -14.287 1.00 92.75 109 TRP A N 1
ATOM 848 C CA . TRP A 1 109 ? 14.751 3.578 -13.035 1.00 92.75 109 TRP A CA 1
ATOM 849 C C . TRP A 1 109 ? 13.535 4.095 -12.270 1.00 92.75 109 TRP A C 1
ATOM 851 O O . TRP A 1 109 ? 13.435 3.872 -11.063 1.00 92.75 109 TRP A O 1
ATOM 861 N N . ALA A 1 110 ? 12.584 4.730 -12.956 1.00 93.12 110 ALA A N 1
ATOM 862 C CA . ALA A 1 110 ? 11.368 5.219 -12.314 1.00 93.12 110 ALA A CA 1
ATOM 863 C C . ALA A 1 110 ? 10.525 4.077 -11.705 1.00 93.12 110 ALA A C 1
ATOM 865 O O . ALA A 1 110 ? 10.002 4.193 -10.590 1.00 93.12 110 ALA A O 1
ATOM 866 N N . LEU A 1 111 ? 10.423 2.939 -12.401 1.00 92.38 111 LEU A N 1
ATOM 867 C CA . LEU A 1 111 ? 9.746 1.738 -11.902 1.00 92.38 111 LEU A CA 1
ATOM 868 C C . LEU A 1 111 ? 10.473 1.127 -10.696 1.00 92.38 111 LEU A C 1
ATOM 870 O O . LEU A 1 111 ? 9.821 0.775 -9.713 1.00 92.38 111 LEU A O 1
ATOM 874 N N . LEU A 1 112 ? 11.805 1.042 -10.727 1.00 91.50 112 LEU A N 1
ATOM 875 C CA . LEU A 1 112 ? 12.600 0.526 -9.609 1.00 91.50 112 LEU A CA 1
ATOM 876 C C . LEU A 1 112 ? 12.464 1.405 -8.364 1.00 91.50 112 LEU A C 1
ATOM 878 O O . LEU A 1 112 ? 12.136 0.905 -7.288 1.00 91.50 112 LEU A O 1
ATOM 882 N N . ILE A 1 113 ? 12.653 2.718 -8.513 1.00 92.75 113 ILE A N 1
ATOM 883 C CA . ILE A 1 113 ? 12.582 3.673 -7.402 1.00 92.75 113 ILE A CA 1
ATOM 884 C C . ILE A 1 113 ? 11.183 3.654 -6.770 1.00 92.75 113 ILE A C 1
ATOM 886 O O . ILE A 1 113 ? 11.061 3.527 -5.551 1.00 92.75 113 ILE A O 1
ATOM 890 N N . SER A 1 114 ? 10.117 3.710 -7.575 1.00 92.38 114 SER A N 1
ATOM 891 C CA . SER A 1 114 ? 8.740 3.664 -7.056 1.00 92.38 114 SER A CA 1
ATOM 892 C C . SER A 1 114 ? 8.408 2.348 -6.339 1.00 92.38 114 SER A C 1
ATOM 894 O O . SER A 1 114 ? 7.748 2.369 -5.296 1.00 92.38 114 SER A O 1
ATOM 896 N N . THR A 1 115 ? 8.909 1.217 -6.842 1.00 91.69 115 THR A N 1
ATOM 897 C CA . THR A 1 115 ? 8.697 -0.111 -6.242 1.00 91.69 115 THR A CA 1
ATOM 898 C C . THR A 1 115 ? 9.430 -0.266 -4.914 1.00 91.69 115 THR A C 1
ATOM 900 O O . THR A 1 115 ? 8.883 -0.856 -3.988 1.00 91.69 115 THR A O 1
ATOM 903 N N . ILE A 1 116 ? 10.636 0.294 -4.788 1.00 92.12 116 ILE A N 1
ATOM 904 C CA . ILE A 1 116 ? 11.393 0.276 -3.532 1.00 92.12 116 ILE A CA 1
ATOM 905 C C . ILE A 1 116 ? 10.732 1.199 -2.508 1.00 92.12 116 ILE A C 1
ATOM 907 O O . ILE A 1 116 ? 10.508 0.787 -1.376 1.00 92.12 116 ILE A O 1
ATOM 911 N N . ILE A 1 117 ? 10.380 2.427 -2.892 1.00 91.88 117 ILE A N 1
ATOM 912 C CA . ILE A 1 117 ? 9.852 3.448 -1.974 1.00 91.88 117 ILE A CA 1
ATOM 913 C C . ILE A 1 117 ? 8.458 3.082 -1.429 1.00 91.88 117 ILE 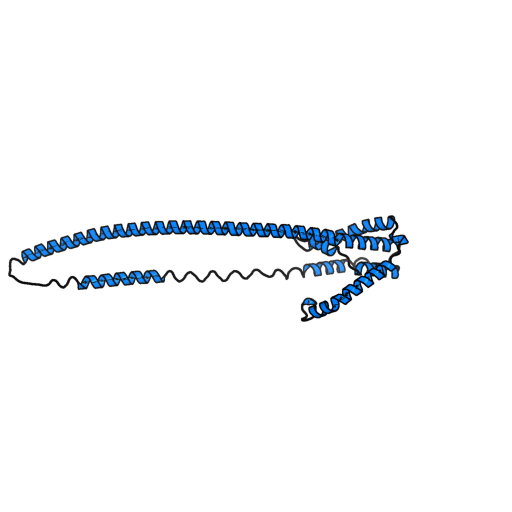A C 1
ATOM 915 O O . ILE A 1 117 ? 8.171 3.321 -0.251 1.00 91.88 117 ILE A O 1
ATOM 919 N N . SER A 1 118 ? 7.595 2.484 -2.257 1.00 93.25 118 SER A N 1
ATOM 920 C CA . SER A 1 118 ? 6.202 2.164 -1.904 1.00 93.25 118 SER A CA 1
ATOM 921 C C . SER A 1 118 ? 6.037 1.343 -0.607 1.00 93.25 118 SER A C 1
ATOM 923 O O . SER A 1 118 ? 5.347 1.832 0.291 1.00 93.25 118 SER A O 1
ATOM 925 N N . PRO A 1 119 ? 6.657 0.156 -0.422 1.00 91.88 119 PRO A N 1
ATOM 926 C CA . PRO A 1 119 ? 6.463 -0.663 0.776 1.00 91.88 119 PRO A CA 1
ATOM 927 C C . PRO A 1 119 ? 6.958 0.010 2.063 1.00 91.88 119 PRO A C 1
ATOM 929 O O . PRO A 1 119 ? 6.324 -0.152 3.109 1.00 91.88 119 PRO A O 1
ATOM 932 N N . PHE A 1 120 ? 8.042 0.797 2.011 1.00 94.12 120 PHE A N 1
ATOM 933 C CA . PHE A 1 120 ? 8.546 1.510 3.191 1.00 94.12 120 PHE A CA 1
ATOM 934 C C . PHE A 1 120 ? 7.548 2.560 3.678 1.00 94.12 120 PHE A C 1
ATOM 936 O O . PHE A 1 120 ? 7.205 2.590 4.864 1.00 94.12 120 PHE A O 1
ATOM 943 N N . ILE A 1 121 ? 7.040 3.389 2.764 1.00 93.25 121 ILE A N 1
ATOM 944 C CA . ILE A 1 121 ? 6.103 4.458 3.120 1.00 93.25 121 ILE A CA 1
ATOM 945 C C . ILE A 1 121 ? 4.734 3.879 3.476 1.00 93.25 121 ILE A C 1
ATOM 947 O O . ILE A 1 121 ? 4.133 4.288 4.468 1.00 93.25 121 ILE A O 1
ATOM 951 N N . PHE A 1 122 ? 4.267 2.869 2.742 1.00 91.50 122 PHE A N 1
ATOM 952 C CA . PHE A 1 122 ? 3.004 2.197 3.034 1.00 91.50 122 PHE A CA 1
ATOM 953 C C . PHE A 1 122 ? 2.986 1.592 4.446 1.00 91.50 122 PHE A C 1
ATOM 955 O O . PHE A 1 122 ? 2.048 1.836 5.211 1.00 91.50 122 PHE A O 1
ATOM 962 N N . LYS A 1 123 ? 4.055 0.882 4.839 1.00 91.00 123 LYS A N 1
ATOM 963 C CA . LYS A 1 123 ? 4.203 0.334 6.196 1.00 91.00 123 LYS A CA 1
ATOM 964 C C . LYS A 1 123 ? 4.191 1.437 7.254 1.00 91.00 123 LYS A C 1
ATOM 966 O O . LYS A 1 123 ? 3.521 1.303 8.280 1.00 91.00 123 LYS A O 1
ATOM 971 N N . PHE A 1 124 ? 4.898 2.538 7.001 1.00 92.38 124 PHE A N 1
ATOM 972 C CA . PHE A 1 124 ? 4.908 3.688 7.901 1.00 92.38 124 PHE A CA 1
ATOM 973 C C . PHE A 1 124 ? 3.504 4.287 8.083 1.00 92.38 124 PHE A C 1
ATOM 975 O O . PHE A 1 124 ? 3.087 4.545 9.215 1.00 92.38 124 PHE A O 1
ATOM 982 N N . CYS A 1 125 ? 2.736 4.451 7.001 1.00 89.31 125 CYS A N 1
ATOM 983 C CA . CYS A 1 125 ? 1.386 5.000 7.078 1.00 89.31 125 CYS A CA 1
ATOM 984 C C . CYS A 1 125 ? 0.400 4.075 7.813 1.00 89.31 125 CYS A C 1
ATOM 986 O O . CYS A 1 125 ? -0.410 4.568 8.601 1.00 89.31 125 CYS A O 1
ATOM 988 N N . ILE A 1 126 ? 0.468 2.754 7.604 1.00 91.25 126 ILE A N 1
ATOM 989 C CA . ILE A 1 126 ? -0.378 1.797 8.343 1.00 91.25 126 ILE A CA 1
ATOM 990 C C . ILE A 1 126 ? -0.093 1.884 9.840 1.00 91.25 126 ILE A C 1
ATOM 992 O O . ILE A 1 126 ? -1.019 2.033 10.635 1.00 91.25 126 ILE A O 1
ATOM 996 N N . MET A 1 127 ? 1.184 1.888 10.225 1.00 90.06 127 MET A N 1
ATOM 997 C CA . MET A 1 127 ? 1.580 1.961 11.630 1.00 90.06 127 MET A CA 1
ATOM 998 C C . MET A 1 127 ? 1.056 3.234 12.318 1.00 90.06 127 MET A C 1
ATOM 1000 O O . MET A 1 127 ? 0.669 3.204 13.488 1.00 90.06 127 MET A O 1
ATOM 1004 N N . GLN A 1 128 ? 1.004 4.359 11.601 1.00 88.75 128 GLN A N 1
ATOM 1005 C CA . GLN A 1 128 ? 0.403 5.595 12.110 1.00 88.75 128 GLN A CA 1
ATOM 1006 C C . GLN A 1 128 ? -1.107 5.455 12.339 1.00 88.75 128 GLN A C 1
ATOM 1008 O O . GLN A 1 128 ? -1.621 5.871 13.382 1.00 88.75 128 GLN A O 1
ATOM 1013 N N . LYS A 1 129 ? -1.825 4.834 11.397 1.00 87.62 129 LYS A N 1
ATOM 1014 C CA . LYS A 1 129 ? -3.265 4.601 11.549 1.00 87.62 129 LYS A CA 1
ATOM 1015 C C . LYS A 1 129 ? -3.596 3.635 12.671 1.00 87.62 129 LYS A C 1
ATOM 1017 O O . LYS A 1 129 ? -4.520 3.913 13.428 1.00 87.62 129 LYS A O 1
ATOM 1022 N N . GLU A 1 130 ? -2.836 2.558 12.827 1.00 89.69 130 GLU A N 1
ATOM 1023 C CA . GLU A 1 130 ? -3.038 1.609 13.925 1.00 89.69 130 GLU A CA 1
ATOM 1024 C C . GLU A 1 130 ? -2.892 2.288 15.291 1.00 89.69 130 GLU A C 1
ATOM 1026 O O . GLU A 1 130 ? -3.702 2.063 16.192 1.00 89.69 130 GLU A O 1
ATOM 1031 N N . LYS A 1 131 ? -1.898 3.175 15.447 1.00 88.88 131 LYS A N 1
ATOM 1032 C CA . LYS A 1 131 ? -1.731 3.975 16.671 1.00 88.88 131 LYS A CA 1
ATOM 1033 C C . LYS A 1 131 ? -2.940 4.873 16.928 1.00 88.88 131 LYS A C 1
ATOM 1035 O O . LYS A 1 131 ? -3.409 4.949 18.065 1.00 88.88 131 LYS A O 1
ATOM 1040 N N . LYS A 1 132 ? -3.463 5.523 15.884 1.00 88.62 132 LYS A N 1
ATOM 1041 C CA . LYS A 1 132 ? -4.650 6.382 15.982 1.00 88.62 132 LYS A CA 1
ATOM 1042 C C . LYS A 1 132 ? -5.897 5.577 16.366 1.00 88.62 132 LYS A C 1
ATOM 1044 O O . LYS A 1 132 ? -6.537 5.909 17.357 1.00 88.62 132 LYS A O 1
ATOM 1049 N N . GLN A 1 133 ? -6.162 4.463 15.682 1.00 89.50 133 GLN A N 1
ATOM 1050 C CA . GLN A 1 133 ? -7.285 3.569 15.982 1.00 89.50 133 GLN A CA 1
ATOM 1051 C C . GLN A 1 133 ? -7.226 3.011 17.408 1.00 89.50 133 GLN A C 1
ATOM 1053 O O . GLN A 1 133 ? -8.241 2.998 18.104 1.00 89.50 133 GLN A O 1
ATOM 1058 N N . LYS A 1 134 ? -6.043 2.588 17.881 1.00 91.62 134 LYS A N 1
ATOM 1059 C CA . LYS A 1 134 ? -5.863 2.152 19.275 1.00 91.62 134 LYS A CA 1
ATOM 1060 C C . LYS A 1 134 ? -6.211 3.279 20.245 1.00 91.62 134 LYS A C 1
ATOM 1062 O O . LYS A 1 134 ? -6.992 3.055 21.164 1.00 91.62 134 LYS A O 1
ATOM 1067 N N . LYS A 1 135 ? -5.686 4.489 20.027 1.00 92.00 135 LYS A N 1
ATOM 1068 C CA . LYS A 1 135 ? -5.959 5.657 20.881 1.00 92.00 135 LYS A CA 1
ATOM 1069 C C . LYS A 1 135 ? -7.450 6.000 20.931 1.00 92.00 135 LYS A C 1
ATOM 1071 O O . LYS A 1 135 ? -7.975 6.246 22.014 1.00 92.00 135 LYS A O 1
ATOM 1076 N N . ASP A 1 136 ? -8.127 5.971 19.788 1.00 91.81 136 ASP A N 1
ATOM 1077 C CA . ASP A 1 136 ? -9.562 6.248 19.696 1.00 91.81 136 ASP A CA 1
ATOM 1078 C C . ASP A 1 136 ? -10.385 5.157 20.402 1.00 91.81 136 ASP A C 1
ATOM 1080 O O . ASP A 1 136 ? -11.312 5.463 21.152 1.00 91.81 136 ASP A O 1
ATOM 1084 N N . LYS A 1 137 ? -9.984 3.884 20.273 1.00 94.00 137 LYS A N 1
ATOM 1085 C CA . LYS A 1 137 ? -10.591 2.763 21.006 1.00 94.00 137 LYS A CA 1
ATOM 1086 C C . LYS A 1 137 ? -10.450 2.923 22.523 1.00 94.00 137 LYS A C 1
ATOM 1088 O O . LYS A 1 137 ? -11.442 2.770 23.229 1.00 94.00 137 LYS A O 1
ATOM 1093 N N . TYR A 1 138 ? -9.259 3.258 23.028 1.00 92.88 138 TYR A N 1
ATOM 1094 C CA . TYR A 1 138 ? -9.052 3.493 24.465 1.00 92.88 138 TYR A CA 1
ATOM 1095 C C . TYR A 1 138 ? -9.867 4.685 24.979 1.00 92.88 138 TYR A C 1
ATOM 1097 O O . TYR A 1 138 ? -10.470 4.585 26.043 1.00 92.88 138 TYR A O 1
ATOM 1105 N N . ARG A 1 139 ? -9.963 5.774 24.204 1.00 93.69 139 ARG A N 1
ATOM 1106 C CA . ARG A 1 139 ? -10.794 6.935 24.555 1.00 93.69 139 ARG A CA 1
ATOM 1107 C C . ARG A 1 139 ? -12.279 6.574 24.647 1.00 93.69 139 ARG A C 1
ATOM 1109 O O . ARG A 1 139 ? -12.953 6.978 25.589 1.00 93.69 139 ARG A O 1
ATOM 1116 N N . ASN A 1 140 ? -12.786 5.788 23.697 1.00 93.75 140 ASN A N 1
ATOM 1117 C CA . ASN A 1 140 ? -14.171 5.316 23.728 1.00 93.75 140 ASN A CA 1
ATOM 1118 C C . ASN A 1 140 ? -14.432 4.401 24.931 1.00 93.75 140 ASN A C 1
ATOM 1120 O O . ASN A 1 140 ? -15.452 4.558 25.597 1.00 93.75 140 ASN A O 1
ATOM 1124 N N . LEU A 1 141 ? -13.499 3.498 25.250 1.00 94.75 141 LEU A N 1
ATOM 1125 C CA . LEU A 1 141 ? -13.589 2.652 26.443 1.00 94.75 141 LEU A CA 1
ATOM 1126 C C . LEU A 1 141 ? -13.624 3.488 27.730 1.00 94.75 141 LEU A C 1
ATOM 1128 O O . LEU A 1 141 ? -14.472 3.251 28.584 1.00 94.75 141 LEU A O 1
ATOM 1132 N N . GLU A 1 142 ? -12.764 4.500 27.853 1.00 94.19 142 GLU A N 1
ATOM 1133 C CA . GLU A 1 142 ? -12.746 5.401 29.012 1.00 94.19 142 GLU A CA 1
ATOM 1134 C C . GLU A 1 142 ? -14.083 6.142 29.189 1.00 94.19 142 GLU A C 1
ATOM 1136 O O . GLU A 1 142 ? -14.609 6.224 30.301 1.00 94.19 142 GLU A O 1
ATOM 1141 N N . ASN A 1 143 ? -14.673 6.627 28.093 1.00 93.44 143 ASN A N 1
ATOM 1142 C CA . ASN A 1 143 ? -15.981 7.284 28.117 1.00 93.44 143 ASN A CA 1
ATOM 1143 C C . ASN A 1 143 ? -17.099 6.331 28.570 1.00 93.44 143 ASN A C 1
ATOM 1145 O O . ASN A 1 143 ? -17.964 6.731 29.349 1.00 93.44 143 ASN A O 1
ATOM 1149 N N . ILE A 1 144 ? -17.062 5.067 28.134 1.00 94.44 144 ILE A N 1
ATOM 1150 C CA . ILE A 1 144 ? -18.019 4.036 28.562 1.00 94.44 144 ILE A CA 1
ATOM 1151 C C . ILE A 1 144 ? -17.888 3.774 30.068 1.00 94.44 144 ILE A C 1
ATOM 1153 O O . ILE A 1 144 ? -18.896 3.784 30.773 1.00 94.44 144 ILE A O 1
ATOM 1157 N N . PHE A 1 145 ? -16.666 3.611 30.587 1.00 95.19 145 PHE A N 1
ATOM 1158 C CA . PHE A 1 145 ? -16.444 3.405 32.024 1.00 95.19 145 PHE A CA 1
ATOM 1159 C C . PHE A 1 145 ? -16.908 4.597 32.868 1.00 95.19 145 PHE A C 1
ATOM 1161 O O . PHE A 1 145 ? -17.531 4.405 33.914 1.00 95.19 145 PHE A O 1
ATOM 1168 N N . LYS A 1 146 ? -16.657 5.833 32.413 1.00 94.88 146 LYS A N 1
ATOM 1169 C CA . LYS A 1 146 ? -17.157 7.043 33.087 1.00 94.88 146 LYS A CA 1
ATOM 1170 C C . LYS A 1 146 ? -18.682 7.079 33.116 1.00 94.88 146 LYS A C 1
ATOM 1172 O O . LYS A 1 146 ? -19.249 7.343 34.173 1.00 94.88 146 LYS A O 1
ATOM 1177 N N . LYS A 1 147 ? -19.336 6.755 31.996 1.00 93.62 147 LYS A N 1
ATOM 1178 C CA . LYS A 1 147 ? -20.801 6.702 31.910 1.00 93.62 147 LYS A CA 1
ATOM 1179 C C . LYS A 1 147 ? -21.387 5.665 32.872 1.00 93.62 147 LYS A C 1
ATOM 1181 O O . LYS A 1 147 ? -22.268 6.002 33.650 1.00 93.62 147 LYS A O 1
ATOM 1186 N N . GLN A 1 148 ? -20.826 4.455 32.904 1.00 94.19 148 GLN A N 1
ATOM 1187 C CA . GLN A 1 148 ? -21.250 3.403 33.838 1.00 94.19 148 GLN A CA 1
ATOM 1188 C C . GLN A 1 148 ? -21.081 3.811 35.307 1.00 94.19 148 GLN A C 1
ATOM 1190 O O . GLN A 1 148 ? -21.908 3.469 36.148 1.00 94.19 148 GLN A O 1
ATOM 1195 N N . LYS A 1 149 ? -20.005 4.535 35.642 1.00 94.12 149 LYS A N 1
ATOM 1196 C CA . LYS A 1 149 ? -19.788 5.034 37.006 1.00 94.12 149 LYS A CA 1
ATOM 1197 C C . LYS A 1 149 ? -20.831 6.086 37.393 1.00 94.12 149 LYS A C 1
ATOM 1199 O O . LYS A 1 149 ? -21.343 6.035 38.505 1.00 94.12 149 LYS A O 1
ATOM 1204 N N . LEU A 1 150 ? -21.157 6.990 36.468 1.00 92.81 150 LEU A N 1
ATOM 1205 C CA . LEU A 1 150 ? -22.187 8.010 36.658 1.00 92.81 150 LEU A CA 1
ATOM 1206 C C . LEU A 1 150 ? -23.574 7.371 36.853 1.00 92.81 150 LEU A C 1
ATOM 1208 O O . LEU A 1 150 ? -24.278 7.722 37.790 1.00 92.81 150 LEU A O 1
ATOM 1212 N N . GLU A 1 151 ? -23.938 6.387 36.023 1.00 91.25 151 GLU A N 1
ATOM 1213 C CA . GLU A 1 151 ? -25.218 5.661 36.114 1.00 91.25 151 GLU A CA 1
ATOM 1214 C C . GLU A 1 151 ? -25.393 4.955 37.466 1.00 91.25 151 GLU A C 1
ATOM 1216 O O . GLU A 1 151 ? -26.455 5.053 38.078 1.00 91.25 151 GLU A O 1
ATOM 1221 N N . LYS A 1 152 ? -24.334 4.311 37.975 1.00 92.88 152 LYS A N 1
ATOM 1222 C CA . LYS A 1 152 ? -24.343 3.699 39.314 1.00 92.88 152 LYS A CA 1
ATOM 1223 C C . LYS A 1 152 ? -24.549 4.731 40.422 1.00 92.88 152 LYS A C 1
ATOM 1225 O O . LYS A 1 152 ? -25.247 4.451 41.392 1.00 92.88 152 LYS A O 1
ATOM 1230 N N . GLN A 1 153 ? -23.951 5.913 40.279 1.00 87.94 153 GLN A N 1
ATOM 1231 C CA . GLN A 1 153 ? -24.103 6.996 41.247 1.00 87.94 153 GLN A CA 1
ATOM 1232 C C . GLN A 1 153 ? -25.547 7.523 41.261 1.00 87.94 153 GLN A C 1
ATOM 1234 O O . GLN A 1 153 ? -26.149 7.594 42.330 1.00 87.94 153 GLN A O 1
ATOM 1239 N N . TYR A 1 154 ? -26.145 7.758 40.088 1.00 87.06 154 TYR A N 1
ATOM 1240 C CA . TYR A 1 154 ? -27.558 8.142 39.975 1.00 87.06 154 TYR A CA 1
ATOM 1241 C C . TYR A 1 154 ? -28.513 7.086 40.546 1.00 87.06 154 TYR A C 1
ATOM 1243 O O . TYR A 1 154 ? -29.456 7.433 41.251 1.00 87.06 154 TYR A O 1
ATOM 1251 N N . GLN A 1 155 ? -28.267 5.795 40.288 1.00 84.81 155 GLN A N 1
ATOM 1252 C CA . GLN A 1 155 ? -29.077 4.713 40.860 1.00 84.81 155 GLN A CA 1
ATOM 1253 C C . GLN A 1 155 ? -29.039 4.731 42.391 1.00 84.81 155 GLN A C 1
ATOM 1255 O O . GLN A 1 155 ? -30.097 4.701 43.016 1.00 84.81 155 GLN A O 1
ATOM 1260 N N . SER A 1 156 ? -27.853 4.883 42.990 1.00 77.50 156 SER A N 1
ATOM 1261 C CA . SER A 1 156 ? -27.722 4.960 44.451 1.00 77.50 156 SER A CA 1
ATOM 1262 C C . SER A 1 156 ? -28.426 6.177 45.061 1.00 77.50 156 SER A C 1
ATOM 1264 O O . SER A 1 156 ? -29.015 6.078 46.134 1.00 77.50 156 SER A O 1
ATOM 1266 N N . GLU A 1 157 ? -28.420 7.315 44.367 1.00 84.62 157 GLU A N 1
ATOM 1267 C CA . GLU A 1 157 ? -29.089 8.537 44.817 1.00 84.62 157 GLU A CA 1
ATOM 1268 C C . GLU A 1 157 ? -30.618 8.393 44.744 1.00 84.62 157 GLU A C 1
ATOM 1270 O O . GLU A 1 157 ? -31.314 8.685 45.715 1.00 84.62 157 GLU A O 1
ATOM 1275 N N . SER A 1 158 ? -31.132 7.807 43.656 1.00 66.12 158 SER A N 1
ATOM 1276 C CA . SER A 1 158 ? -32.566 7.526 43.498 1.00 66.12 158 SER A CA 1
ATOM 1277 C C . SER A 1 158 ? -33.105 6.490 44.495 1.00 66.12 158 SER A C 1
ATOM 1279 O O . SER A 1 158 ? -34.239 6.605 44.961 1.00 66.12 1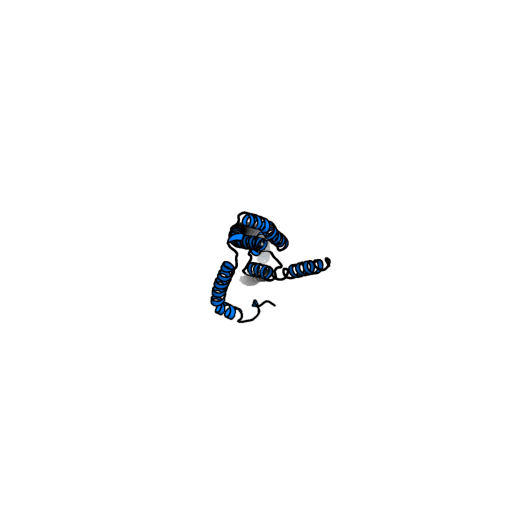58 SER A O 1
ATOM 1281 N N . GLU A 1 159 ? -32.299 5.488 44.868 1.00 78.25 159 GLU A N 1
ATOM 1282 C CA . GLU A 1 159 ? -32.669 4.513 45.900 1.00 78.25 159 GLU A CA 1
ATOM 1283 C C . GLU A 1 159 ? -32.767 5.172 47.282 1.00 78.25 159 GLU A C 1
ATOM 1285 O O . GLU A 1 159 ? -33.701 4.878 48.031 1.00 78.25 159 GLU A O 1
ATOM 1290 N N . ASN A 1 160 ? -31.864 6.104 47.606 1.00 72.25 160 ASN A N 1
ATOM 1291 C CA . ASN A 1 160 ? -31.905 6.848 48.866 1.00 72.25 160 ASN A CA 1
ATOM 1292 C C . ASN A 1 160 ? -33.153 7.744 48.967 1.00 72.25 160 ASN A C 1
ATOM 1294 O O . ASN A 1 160 ? -33.848 7.700 49.984 1.00 72.25 160 ASN A O 1
ATOM 1298 N N . GLU A 1 161 ? -33.488 8.483 47.906 1.00 77.88 161 GLU A N 1
ATOM 1299 C CA . GLU A 1 161 ? -34.665 9.367 47.862 1.00 77.88 161 GLU A CA 1
ATOM 1300 C C . GLU A 1 161 ? -35.989 8.579 47.974 1.00 77.88 161 GLU A C 1
ATOM 1302 O O . GLU A 1 161 ? -36.935 8.982 48.665 1.00 77.88 161 GLU A O 1
ATOM 1307 N N . TYR A 1 162 ? -36.045 7.386 47.371 1.00 67.12 162 TYR A N 1
ATOM 1308 C CA . TYR A 1 162 ? -37.192 6.486 47.499 1.00 67.12 162 TYR A CA 1
ATOM 1309 C C . TYR A 1 162 ? -37.343 5.919 48.920 1.00 67.12 162 TYR A C 1
ATOM 1311 O O . TYR A 1 162 ? -38.454 5.869 49.459 1.00 67.12 162 TYR A O 1
ATOM 1319 N N . GLN A 1 163 ? -36.239 5.512 49.553 1.00 67.56 163 GLN A N 1
ATOM 1320 C CA . GLN A 1 163 ? -36.245 5.025 50.938 1.00 67.56 163 GLN A CA 1
ATOM 1321 C C . GLN A 1 163 ? -36.678 6.115 51.926 1.00 67.56 163 GLN A C 1
ATOM 1323 O O . GLN A 1 163 ? -37.399 5.835 52.887 1.00 67.56 163 GLN A O 1
ATOM 1328 N N . GLU A 1 164 ? -36.278 7.362 51.691 1.00 75.00 164 GLU A N 1
ATOM 1329 C CA . GLU A 1 164 ? -36.697 8.508 52.496 1.00 75.00 164 GLU A CA 1
ATOM 1330 C C . GLU A 1 164 ? -38.198 8.794 52.341 1.00 75.00 164 GLU A C 1
ATOM 1332 O O . GLU A 1 164 ? -38.916 8.912 53.338 1.00 75.00 164 GLU A O 1
ATOM 1337 N N . SER A 1 165 ? -38.705 8.753 51.106 1.00 63.31 165 SER A N 1
ATOM 1338 C CA . SER A 1 165 ? -40.138 8.888 50.814 1.00 63.31 165 SER A CA 1
ATOM 1339 C C . SER A 1 165 ? -40.980 7.806 51.503 1.00 63.31 165 SER A C 1
ATOM 1341 O O . SER A 1 165 ? -42.018 8.105 52.098 1.00 63.31 165 SER A O 1
ATOM 1343 N N . GLN A 1 166 ? -40.516 6.551 51.501 1.00 67.00 166 GLN A N 1
ATOM 1344 C CA . GLN A 1 166 ? -41.187 5.454 52.207 1.00 67.00 166 GLN A CA 1
ATOM 1345 C C . GLN A 1 166 ? -41.213 5.654 53.728 1.00 67.00 166 GLN A C 1
ATOM 1347 O O . GLN A 1 166 ? -42.232 5.380 54.366 1.00 67.00 166 GLN A O 1
ATOM 1352 N N . LYS A 1 167 ? -40.126 6.159 54.329 1.00 68.94 167 LYS A N 1
ATOM 1353 C CA . LYS A 1 167 ? -40.091 6.477 55.768 1.00 68.94 167 LYS A CA 1
ATOM 1354 C C . LYS A 1 167 ? -41.110 7.558 56.124 1.00 68.94 167 LYS A C 1
ATOM 1356 O O . LYS A 1 167 ? -41.862 7.377 57.079 1.00 68.94 167 LYS A O 1
ATOM 1361 N N . ILE A 1 168 ? -41.181 8.635 55.341 1.00 71.19 168 ILE A N 1
ATOM 1362 C CA . ILE A 1 168 ? -42.141 9.730 55.554 1.00 71.19 168 ILE A CA 1
ATOM 1363 C C . ILE A 1 168 ? -43.580 9.218 55.431 1.00 71.19 168 ILE A C 1
ATOM 1365 O O . ILE A 1 168 ? -44.415 9.508 56.289 1.00 71.19 168 ILE A O 1
ATOM 1369 N N . GLN A 1 169 ? -43.865 8.395 54.419 1.00 68.12 169 GLN A N 1
ATOM 1370 C CA . GLN A 1 169 ? -45.196 7.825 54.208 1.00 68.12 169 GLN A CA 1
ATOM 1371 C C . GLN A 1 169 ? -45.613 6.895 55.360 1.00 68.12 169 GLN A C 1
ATOM 1373 O O . GLN A 1 169 ? -46.758 6.938 55.814 1.00 68.12 169 GLN A O 1
ATOM 1378 N N . LYS A 1 170 ? -44.671 6.112 55.896 1.00 70.00 170 LYS A N 1
ATOM 1379 C CA . LYS A 1 170 ? -44.895 5.247 57.062 1.00 70.00 170 LYS A CA 1
ATOM 1380 C C . LYS A 1 170 ? -45.136 6.056 58.341 1.00 70.00 170 LYS A C 1
ATOM 1382 O O . LYS A 1 170 ? -46.039 5.724 59.105 1.00 70.00 170 LYS A O 1
ATOM 1387 N N . CYS A 1 171 ? -44.395 7.145 58.553 1.00 61.94 171 CYS A N 1
ATOM 1388 C CA . CYS A 1 171 ? -44.639 8.078 59.656 1.00 61.94 171 CYS A CA 1
ATOM 1389 C C . CYS A 1 171 ? -46.021 8.749 59.546 1.00 61.94 171 CYS A C 1
ATOM 1391 O O . CYS A 1 171 ? -46.730 8.833 60.545 1.00 61.94 171 CYS A O 1
ATOM 1393 N N . ALA A 1 172 ? -46.444 9.159 58.344 1.00 59.19 172 ALA A N 1
ATOM 1394 C CA . ALA A 1 172 ? -47.768 9.742 58.117 1.00 59.19 172 ALA A CA 1
ATOM 1395 C C . ALA A 1 172 ? -48.905 8.746 58.414 1.00 59.19 172 ALA A C 1
ATOM 1397 O O . ALA A 1 172 ? -49.865 9.094 59.097 1.00 59.19 172 ALA A O 1
ATOM 1398 N N . GLN A 1 173 ? -48.767 7.486 57.981 1.00 60.38 173 GLN A N 1
ATOM 1399 C CA . GLN A 1 173 ? -49.737 6.428 58.290 1.00 60.38 173 GLN A CA 1
ATOM 1400 C C . GLN A 1 173 ? -49.845 6.143 59.794 1.00 60.38 173 GLN A C 1
ATOM 1402 O O . GLN A 1 173 ? -50.948 5.931 60.294 1.00 60.38 173 GLN A O 1
ATOM 1407 N N . LEU A 1 174 ? -48.727 6.161 60.530 1.00 59.84 174 LEU A N 1
ATOM 1408 C CA . LEU A 1 174 ? -48.725 5.968 61.985 1.00 59.84 174 LEU A CA 1
ATOM 1409 C C . LEU A 1 174 ? -49.435 7.112 62.727 1.00 59.84 174 LEU A C 1
ATOM 1411 O O . LEU A 1 174 ? -50.167 6.857 63.684 1.00 59.84 174 LEU A O 1
ATOM 1415 N N . VAL A 1 175 ? -49.271 8.356 62.268 1.00 61.50 175 VAL A N 1
ATOM 1416 C CA . VAL A 1 175 ? -49.983 9.524 62.817 1.00 61.50 175 VAL A CA 1
ATOM 1417 C C . VAL A 1 175 ? -51.491 9.416 62.567 1.00 61.50 175 VAL A C 1
ATOM 1419 O O . VAL A 1 175 ? -52.290 9.677 63.468 1.00 61.50 175 VAL A O 1
ATOM 1422 N N . ASP A 1 176 ? -51.892 8.981 61.373 1.00 59.03 176 ASP A N 1
ATOM 1423 C CA . ASP A 1 176 ? -53.305 8.849 61.012 1.00 59.03 176 ASP A CA 1
ATOM 1424 C C . ASP A 1 176 ? -53.995 7.709 61.785 1.00 59.03 176 ASP A C 1
ATOM 1426 O O . ASP A 1 176 ? -55.103 7.875 62.301 1.00 59.03 176 ASP A O 1
ATOM 1430 N N . TYR A 1 177 ? -53.294 6.586 61.988 1.00 51.88 177 TYR A N 1
ATOM 1431 C CA . TYR A 1 177 ? -53.750 5.497 62.860 1.00 51.88 177 TYR A CA 1
ATOM 1432 C C . TYR A 1 177 ? -53.905 5.950 64.316 1.00 51.88 177 TYR A C 1
ATOM 1434 O O . TYR A 1 177 ? -54.907 5.627 64.951 1.00 51.88 177 TYR A O 1
ATOM 1442 N N . GLY A 1 178 ? -52.965 6.739 64.847 1.00 55.53 178 GLY A N 1
ATOM 1443 C CA . GLY A 1 178 ? -53.077 7.307 66.196 1.00 55.53 178 GLY A CA 1
ATOM 1444 C C . GLY A 1 178 ? -54.311 8.206 66.359 1.00 55.53 178 GLY A C 1
ATOM 1445 O O . GLY A 1 178 ? -55.040 8.109 67.349 1.00 55.53 178 GLY A O 1
ATOM 1446 N N . ASN A 1 179 ? -54.609 9.028 65.351 1.00 63.41 179 ASN A N 1
ATOM 1447 C CA . ASN A 1 179 ? -55.799 9.883 65.332 1.00 63.41 179 ASN A CA 1
ATOM 1448 C C . ASN A 1 179 ? -57.107 9.091 65.170 1.00 63.41 179 ASN A C 1
ATOM 1450 O O . ASN A 1 179 ? -58.143 9.488 65.715 1.00 63.41 179 ASN A O 1
ATOM 1454 N N . LEU A 1 180 ? -57.081 7.982 64.428 1.00 56.28 180 LEU A N 1
ATOM 1455 C CA . LEU A 1 180 ? -58.213 7.069 64.292 1.00 56.28 180 LEU A CA 1
ATOM 1456 C C . LEU A 1 180 ? -58.490 6.338 65.610 1.00 56.28 180 LEU A C 1
ATOM 1458 O O . LEU A 1 180 ? -59.631 6.323 66.066 1.00 56.28 180 LEU A O 1
ATOM 1462 N N . MET A 1 181 ? -57.452 5.814 66.266 1.00 51.41 181 MET A N 1
ATOM 1463 C CA . MET A 1 181 ? -57.577 5.118 67.549 1.00 51.41 181 MET A CA 1
ATOM 1464 C C . MET A 1 181 ? -58.112 6.040 68.646 1.00 51.41 181 MET A C 1
ATOM 1466 O O . MET A 1 181 ? -59.010 5.641 69.379 1.00 51.41 181 MET A O 1
ATOM 1470 N N . ASN A 1 182 ? -57.676 7.303 68.695 1.00 55.91 182 ASN A N 1
ATOM 1471 C CA . ASN A 1 182 ? -58.249 8.294 69.611 1.00 55.91 182 ASN A CA 1
ATOM 1472 C C . ASN A 1 182 ? -59.744 8.551 69.355 1.00 55.91 182 ASN A C 1
ATOM 1474 O O . ASN A 1 182 ? -60.510 8.736 70.301 1.00 55.91 182 ASN A O 1
ATOM 1478 N N . ARG A 1 183 ? -60.189 8.553 68.090 1.00 56.97 183 ARG A N 1
ATOM 1479 C CA . ARG A 1 183 ? -61.613 8.711 67.742 1.00 56.97 183 ARG A CA 1
ATOM 1480 C C . ARG A 1 183 ? -62.436 7.484 68.123 1.00 56.97 183 ARG A C 1
ATOM 1482 O O . ARG A 1 183 ? -63.485 7.641 68.745 1.00 56.97 183 ARG A O 1
ATOM 1489 N N . VAL A 1 184 ? -61.936 6.290 67.814 1.00 57.56 184 VAL A N 1
ATOM 1490 C CA . VAL A 1 184 ? -62.580 5.019 68.171 1.00 57.56 184 VAL A CA 1
ATOM 1491 C C . VAL A 1 184 ? -62.673 4.878 69.689 1.00 57.56 184 VAL A C 1
ATOM 1493 O O . VAL A 1 184 ? -63.743 4.589 70.210 1.00 57.56 184 VAL A O 1
ATOM 1496 N N . GLN A 1 185 ? -61.605 5.186 70.422 1.00 54.12 185 GLN A N 1
ATOM 1497 C CA . GLN A 1 185 ? -61.599 5.138 71.884 1.00 54.12 185 GLN A CA 1
ATOM 1498 C C . GLN A 1 185 ? -62.619 6.111 72.496 1.00 54.12 185 GLN A C 1
ATOM 1500 O O . GLN A 1 185 ? -63.283 5.784 73.477 1.00 54.12 185 GLN A O 1
ATOM 1505 N N . LYS A 1 186 ? -62.820 7.283 71.881 1.00 57.12 186 LYS A N 1
ATOM 1506 C CA . LYS A 1 186 ? -63.847 8.247 72.302 1.00 57.12 186 LYS A CA 1
ATOM 1507 C C . LYS A 1 186 ? -65.269 7.741 72.034 1.00 57.12 186 LYS A C 1
ATOM 1509 O O . LYS A 1 186 ? -66.152 7.963 72.858 1.00 57.12 186 LYS A O 1
ATOM 1514 N N . GLN A 1 187 ? -65.493 7.048 70.916 1.00 63.78 187 GLN A N 1
ATOM 1515 C CA . GLN A 1 187 ? -66.784 6.424 70.601 1.00 63.78 187 GLN A CA 1
ATOM 1516 C C . GLN A 1 187 ? -67.094 5.260 71.541 1.00 63.78 187 GLN A C 1
ATOM 1518 O O . GLN A 1 187 ? -68.180 5.224 72.111 1.00 63.78 187 GLN A O 1
ATOM 1523 N N . VAL A 1 188 ? -66.120 4.382 71.782 1.00 59.19 188 VAL A N 1
ATOM 1524 C CA . VAL A 1 188 ? -66.254 3.258 72.717 1.00 59.19 188 VAL A CA 1
ATOM 1525 C C . VAL A 1 188 ? -66.548 3.759 74.133 1.00 59.19 188 VAL A C 1
ATOM 1527 O O . VAL A 1 188 ? -67.482 3.276 74.764 1.00 59.19 188 VAL A O 1
ATOM 1530 N N . SER A 1 189 ? -65.846 4.788 74.621 1.00 52.72 189 SER A N 1
ATOM 1531 C CA . SER A 1 189 ? -66.161 5.395 75.926 1.00 52.72 189 SER A CA 1
ATOM 1532 C C . SER A 1 189 ? -67.575 5.983 75.990 1.00 52.72 189 SER A C 1
ATOM 1534 O O . SER A 1 189 ? -68.233 5.892 77.025 1.00 52.72 189 SER A O 1
ATOM 1536 N N . ASN A 1 190 ? -68.074 6.570 74.901 1.00 56.66 190 ASN A N 1
ATOM 1537 C CA . ASN A 1 190 ? -69.438 7.100 74.860 1.00 56.66 190 ASN A CA 1
ATOM 1538 C C . ASN A 1 190 ? -70.489 5.982 74.857 1.00 56.66 190 ASN A C 1
ATOM 1540 O O . ASN A 1 190 ? -71.498 6.105 75.549 1.00 56.66 190 ASN A O 1
ATOM 1544 N N . GLU A 1 191 ? -70.246 4.889 74.132 1.00 57.78 191 GLU A N 1
ATOM 1545 C CA . GLU A 1 191 ? -71.129 3.718 74.125 1.00 57.78 191 GLU A CA 1
ATOM 1546 C C . GLU A 1 191 ? -71.137 2.991 75.472 1.00 57.78 191 GLU A C 1
ATOM 1548 O O . GLU A 1 191 ? -72.209 2.626 75.953 1.00 57.78 191 GLU A O 1
ATOM 1553 N N . ILE A 1 192 ? -69.985 2.857 76.139 1.00 57.88 192 ILE A N 1
ATOM 1554 C CA . ILE A 1 192 ? -69.904 2.303 77.499 1.00 57.88 192 ILE A CA 1
ATOM 1555 C C . ILE A 1 192 ? -70.705 3.170 78.472 1.00 57.88 192 ILE A C 1
ATOM 1557 O O . ILE A 1 192 ? -71.500 2.632 79.236 1.00 57.88 192 ILE A O 1
ATOM 1561 N N . ASN A 1 193 ? -70.569 4.498 78.419 1.00 56.53 193 ASN A N 1
ATOM 1562 C CA . ASN A 1 193 ? -71.327 5.405 79.287 1.00 56.53 193 ASN A CA 1
ATOM 1563 C C . ASN A 1 193 ? -72.841 5.359 79.014 1.00 56.53 193 ASN A C 1
ATOM 1565 O O . ASN A 1 193 ? -73.641 5.413 79.950 1.00 56.53 193 ASN A O 1
ATOM 1569 N N . LEU A 1 194 ? -73.250 5.222 77.749 1.00 58.88 194 LEU A N 1
ATOM 1570 C CA . LEU A 1 194 ? -74.652 5.042 77.361 1.00 58.88 194 LEU A CA 1
ATOM 1571 C C . LEU A 1 194 ? -75.211 3.704 77.847 1.00 58.88 194 LEU A C 1
ATOM 1573 O O . LEU A 1 194 ? -76.315 3.679 78.387 1.00 58.88 194 LEU A O 1
ATOM 1577 N N . ASN A 1 195 ? -74.450 2.617 77.715 1.00 55.34 195 ASN A N 1
ATOM 1578 C CA . ASN A 1 195 ? -74.846 1.296 78.193 1.00 55.34 195 ASN A CA 1
ATOM 1579 C C . ASN A 1 195 ? -74.859 1.217 79.722 1.00 55.34 195 ASN A C 1
ATOM 1581 O O . ASN A 1 195 ? -75.774 0.619 80.272 1.00 55.34 195 ASN A O 1
ATOM 1585 N N . TYR A 1 196 ? -73.940 1.884 80.424 1.00 49.00 196 TYR A N 1
ATOM 1586 C CA . TYR A 1 196 ? -73.989 2.009 81.884 1.00 49.00 196 TYR A CA 1
ATOM 1587 C C . TYR A 1 196 ? -75.230 2.777 82.346 1.00 49.00 196 TYR A C 1
ATOM 1589 O O . TYR A 1 196 ? -75.873 2.390 83.318 1.00 49.00 196 TYR A O 1
ATOM 1597 N N . LYS A 1 197 ? -75.609 3.841 81.627 1.00 51.88 197 LYS A N 1
ATOM 1598 C CA . LYS A 1 197 ? -76.819 4.621 81.918 1.00 51.88 197 LYS A CA 1
ATOM 1599 C C . LYS A 1 197 ? -78.095 3.816 81.644 1.00 51.88 197 LYS A C 1
ATOM 1601 O O . LYS A 1 197 ? -78.971 3.778 82.496 1.00 51.88 197 LYS A O 1
ATOM 1606 N N . LYS A 1 198 ? -78.146 3.086 80.523 1.00 51.03 198 LYS A N 1
ATOM 1607 C CA . LYS A 1 198 ? -79.239 2.154 80.189 1.00 51.03 198 LYS A CA 1
ATOM 1608 C C . LYS A 1 198 ? -79.344 1.000 81.187 1.00 51.03 198 LYS A C 1
ATOM 1610 O O . LYS A 1 198 ? -80.443 0.632 81.574 1.00 51.03 198 LYS A O 1
ATOM 1615 N N . SER A 1 199 ? -78.214 0.450 81.626 1.00 43.97 199 SER A N 1
ATOM 1616 C CA . SER A 1 199 ? -78.175 -0.628 82.617 1.00 43.97 199 SER A CA 1
ATOM 1617 C C . SER A 1 199 ? -78.590 -0.129 84.008 1.00 43.97 199 SER A C 1
ATOM 1619 O O . SER A 1 199 ? -79.296 -0.834 84.719 1.00 43.97 199 SER A O 1
ATOM 1621 N N . ASN A 1 200 ? -78.281 1.125 84.363 1.00 43.62 200 ASN A N 1
ATOM 1622 C CA . ASN A 1 200 ? -78.822 1.771 85.567 1.00 43.62 200 ASN A CA 1
ATOM 1623 C C . ASN A 1 200 ? -80.328 2.077 85.479 1.00 43.62 200 ASN A C 1
ATOM 1625 O O . ASN A 1 200 ? -81.004 2.037 86.504 1.00 43.62 200 ASN A O 1
ATOM 1629 N N . ASP A 1 201 ? -80.871 2.325 84.284 1.00 43.41 201 ASP A N 1
ATOM 1630 C CA . ASP A 1 201 ? -82.322 2.449 84.078 1.00 43.41 201 ASP A CA 1
ATOM 1631 C C . ASP A 1 201 ? -83.030 1.074 84.115 1.00 43.41 201 ASP A C 1
ATOM 1633 O O . ASP A 1 201 ? -84.171 0.976 84.568 1.00 43.41 201 ASP A O 1
ATOM 1637 N N . HIS A 1 202 ? -82.343 -0.008 83.720 1.00 38.56 202 HIS A N 1
ATOM 1638 C CA . HIS A 1 202 ? -82.841 -1.389 83.801 1.00 38.56 202 HIS A CA 1
ATOM 1639 C C . HIS A 1 202 ? -82.634 -2.056 85.181 1.00 38.56 202 HIS A C 1
ATOM 1641 O O . HIS A 1 202 ? -83.399 -2.945 85.548 1.00 38.56 202 HIS A O 1
ATOM 1647 N N . LEU A 1 203 ? -81.723 -1.560 86.027 1.00 38.28 203 LEU A N 1
ATOM 1648 C CA . LEU A 1 203 ? -81.519 -1.994 87.423 1.00 38.28 203 LEU A CA 1
ATOM 1649 C C . LEU A 1 203 ? -82.578 -1.465 88.419 1.00 38.28 203 LEU A C 1
ATOM 1651 O O . LEU A 1 203 ? -82.355 -1.451 89.630 1.00 38.28 203 LEU A O 1
ATOM 1655 N N . LYS A 1 204 ? -83.768 -1.086 87.931 1.00 38.94 204 LYS A N 1
ATOM 1656 C CA . LYS A 1 204 ? -85.002 -1.001 88.737 1.00 38.94 204 LYS A CA 1
ATOM 1657 C C . LYS A 1 204 ? -85.926 -2.214 88.585 1.00 38.94 204 LYS A C 1
ATOM 1659 O O . LYS A 1 204 ? -86.911 -2.284 89.315 1.00 38.94 204 LYS A O 1
ATOM 1664 N N . GLN A 1 205 ? -85.612 -3.184 87.724 1.00 35.94 205 GLN A N 1
ATOM 1665 C CA . GLN A 1 205 ? -86.357 -4.442 87.617 1.00 35.94 205 GLN A CA 1
ATOM 1666 C C . GLN A 1 205 ? -85.417 -5.632 87.352 1.00 35.94 205 GLN A C 1
ATOM 1668 O O . GLN A 1 205 ? -84.964 -5.842 86.237 1.00 35.94 205 GLN A O 1
ATOM 1673 N N . SER A 1 206 ? -85.185 -6.401 88.426 1.00 29.50 206 SER A N 1
ATOM 1674 C CA . SER A 1 206 ? -84.850 -7.840 88.495 1.00 29.50 206 SER A CA 1
ATOM 1675 C C . SER A 1 206 ? -83.664 -8.418 87.692 1.00 29.50 206 SER A C 1
ATOM 1677 O O . SER A 1 206 ? -83.715 -8.535 86.478 1.00 29.50 206 SER A O 1
ATOM 1679 N N . HIS A 1 207 ? -82.668 -8.875 88.463 1.00 31.69 207 HIS A N 1
ATOM 1680 C CA . HIS A 1 207 ? -81.885 -10.125 88.396 1.00 31.69 207 HIS A CA 1
ATOM 1681 C C . HIS A 1 207 ? -81.711 -10.936 87.083 1.00 31.69 207 HIS A C 1
ATOM 1683 O O . HIS A 1 207 ? -82.674 -11.336 86.440 1.00 31.69 207 HIS A O 1
ATOM 1689 N N . ASP A 1 208 ? -80.438 -11.326 86.896 1.00 28.97 208 ASP A N 1
ATOM 1690 C CA . ASP A 1 208 ? -79.877 -12.559 86.302 1.00 28.97 208 ASP A CA 1
ATOM 1691 C C . ASP A 1 208 ? -79.255 -12.557 84.876 1.00 28.97 208 ASP A C 1
ATOM 1693 O O . ASP A 1 208 ? -79.923 -12.458 83.858 1.00 28.97 208 ASP A O 1
ATOM 1697 N N . ILE A 1 209 ? -77.922 -12.765 84.883 1.00 33.47 209 ILE A N 1
ATOM 1698 C CA . ILE A 1 209 ? -77.115 -13.777 84.157 1.00 33.47 209 ILE A CA 1
ATOM 1699 C C . ILE A 1 209 ? -76.970 -13.706 82.609 1.00 33.47 209 ILE A C 1
ATOM 1701 O O . ILE A 1 209 ? -77.895 -13.982 81.861 1.00 33.47 209 ILE A O 1
ATOM 1705 N N . PHE A 1 210 ? -75.699 -13.514 82.192 1.00 31.75 210 PHE A N 1
ATOM 1706 C CA . PHE A 1 210 ? -74.998 -13.941 80.951 1.00 31.75 210 PHE A CA 1
ATOM 1707 C C . PHE A 1 210 ? -75.504 -13.468 79.573 1.00 31.75 210 PHE A C 1
ATOM 1709 O O . PHE A 1 210 ? -76.573 -13.878 79.159 1.00 31.75 210 PHE A O 1
ATOM 1716 N N . VAL A 1 211 ? -74.651 -12.761 78.805 1.00 34.38 211 VAL A N 1
ATOM 1717 C CA . VAL A 1 211 ? -74.161 -13.151 77.452 1.00 34.38 211 VAL A CA 1
ATOM 1718 C C . VAL A 1 211 ? -72.917 -12.304 77.123 1.00 34.38 211 VAL A C 1
ATOM 1720 O O . VAL A 1 211 ? -73.004 -11.139 76.744 1.00 34.38 211 VAL A O 1
ATOM 1723 N N . GLU A 1 212 ? -71.743 -12.920 77.248 1.00 39.69 212 GLU A N 1
ATOM 1724 C CA . GLU A 1 212 ? -70.432 -12.414 76.821 1.00 39.69 212 GLU A CA 1
ATOM 1725 C C . GLU A 1 212 ? -69.956 -13.236 75.605 1.00 39.69 212 GLU A C 1
ATOM 1727 O O . GLU A 1 212 ? -68.981 -13.976 75.688 1.00 39.69 212 GLU A O 1
ATOM 1732 N N . GLN A 1 213 ? -70.694 -13.202 74.482 1.00 34.28 213 GLN A N 1
ATOM 1733 C CA . GLN A 1 213 ? -70.326 -13.973 73.273 1.00 34.28 213 GLN A CA 1
ATOM 1734 C C . GLN A 1 213 ? -70.455 -13.245 71.918 1.00 34.28 213 GLN A C 1
ATOM 1736 O O . GLN A 1 213 ? -69.842 -13.691 70.951 1.00 34.28 213 GLN A O 1
ATOM 1741 N N . ASP A 1 214 ? -71.104 -12.082 71.815 1.00 36.47 214 ASP A N 1
ATOM 1742 C CA . ASP A 1 214 ? -71.349 -11.458 70.495 1.00 36.47 214 ASP A CA 1
ATOM 1743 C C . ASP A 1 214 ? -70.208 -10.571 69.951 1.00 36.47 214 ASP A C 1
ATOM 1745 O O . ASP A 1 214 ? -70.210 -10.178 68.782 1.00 36.47 214 ASP A O 1
ATOM 1749 N N . ILE A 1 215 ? -69.191 -10.258 70.760 1.00 36.69 215 ILE A N 1
ATOM 1750 C CA . ILE A 1 215 ? -68.143 -9.285 70.387 1.00 36.69 215 ILE A CA 1
ATOM 1751 C C . ILE A 1 215 ? -66.967 -9.948 69.639 1.00 36.69 215 ILE A C 1
ATOM 1753 O O . ILE A 1 215 ? -66.236 -9.280 68.905 1.00 36.69 215 ILE A O 1
ATOM 1757 N N . PHE A 1 216 ? -66.801 -11.271 69.741 1.00 33.38 216 PHE A N 1
ATOM 1758 C CA . PHE A 1 216 ? -65.635 -11.962 69.176 1.00 33.38 216 PHE A CA 1
ATOM 1759 C C . PHE A 1 216 ? -65.780 -12.300 67.680 1.00 33.38 216 PHE A C 1
ATOM 1761 O O . PHE A 1 216 ? -64.813 -12.177 66.931 1.00 33.38 216 PHE A O 1
ATOM 1768 N N . GLN A 1 217 ? -66.989 -12.622 67.198 1.00 38.75 217 GLN A N 1
ATOM 1769 C CA . GLN A 1 217 ? -67.207 -12.992 65.786 1.00 38.75 217 GLN A CA 1
ATOM 1770 C C . GLN A 1 217 ? -67.088 -11.814 64.805 1.00 38.75 217 GLN A C 1
ATOM 1772 O O . GLN A 1 217 ? -66.700 -11.995 63.650 1.00 38.75 217 GLN A O 1
ATOM 1777 N N . LYS A 1 218 ? -67.381 -10.584 65.243 1.00 36.75 218 LYS A N 1
ATOM 1778 C CA . LYS A 1 218 ? -67.379 -9.405 64.358 1.00 36.75 218 LYS A CA 1
ATOM 1779 C C . LYS A 1 218 ? -65.966 -8.897 64.033 1.00 36.75 218 LYS A C 1
ATOM 1781 O O . LYS A 1 218 ? -65.753 -8.306 62.977 1.00 36.75 218 LYS A O 1
ATOM 1786 N N . ASN A 1 219 ? -64.992 -9.178 64.903 1.00 34.81 219 ASN A N 1
ATOM 1787 C CA . ASN A 1 219 ? -63.594 -8.768 64.729 1.00 34.81 219 ASN A CA 1
ATOM 1788 C C . ASN A 1 219 ? -62.811 -9.662 63.751 1.00 34.81 219 ASN A C 1
ATOM 1790 O O . ASN A 1 219 ? -61.847 -9.208 63.132 1.00 34.81 219 ASN A O 1
ATOM 1794 N N . GLU A 1 220 ? -63.239 -10.908 63.550 1.00 42.59 220 GLU A N 1
ATOM 1795 C CA . GLU A 1 220 ? -62.572 -11.844 62.639 1.00 42.59 220 GLU A CA 1
ATOM 1796 C C . GLU A 1 220 ? -62.868 -11.519 61.162 1.00 42.59 220 GLU A C 1
ATOM 1798 O O . GLU A 1 220 ? -61.970 -11.550 60.317 1.00 42.59 220 GLU A O 1
ATOM 1803 N N . GLN A 1 221 ? -64.093 -11.070 60.856 1.00 41.19 221 GLN A N 1
ATOM 1804 C CA . GLN A 1 221 ? -64.483 -10.675 59.495 1.00 41.19 221 GLN A CA 1
ATOM 1805 C C . GLN A 1 221 ? -63.764 -9.410 58.998 1.00 41.19 221 GLN A C 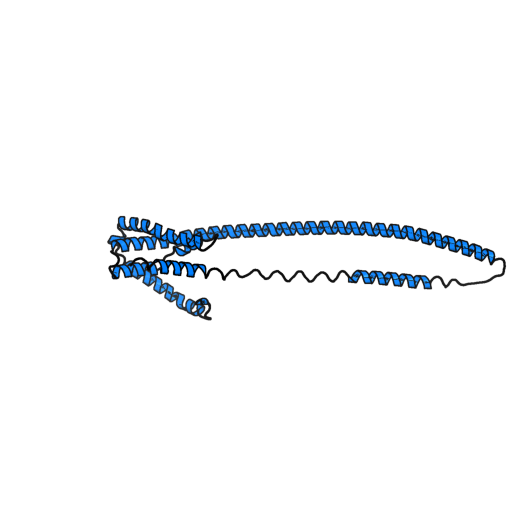1
ATOM 1807 O O . GLN A 1 221 ? -63.469 -9.296 57.807 1.00 41.19 221 GLN A O 1
ATOM 1812 N N . PHE A 1 222 ? -63.424 -8.484 59.898 1.00 38.28 222 PHE A N 1
ATOM 1813 C CA . PHE A 1 222 ? -62.715 -7.251 59.545 1.00 38.28 222 PHE A CA 1
ATOM 1814 C C . PHE A 1 222 ? -61.227 -7.503 59.224 1.00 38.28 222 PHE A C 1
ATOM 1816 O O . PHE A 1 222 ? -60.679 -6.917 58.288 1.00 38.28 222 PHE A O 1
ATOM 1823 N N . ASN A 1 223 ? -60.584 -8.446 59.923 1.00 38.59 223 ASN A N 1
ATOM 1824 C CA . ASN A 1 223 ? -59.182 -8.813 59.684 1.00 38.59 223 ASN A CA 1
ATOM 1825 C C . ASN A 1 223 ? -58.960 -9.539 58.343 1.00 38.59 223 ASN A C 1
ATOM 1827 O O . ASN A 1 223 ? -57.921 -9.360 57.702 1.00 38.59 223 ASN A O 1
ATOM 1831 N N . GLU A 1 224 ? -59.945 -10.299 57.862 1.00 47.72 224 GLU A N 1
ATOM 1832 C CA . GLU A 1 224 ? -59.875 -10.975 56.557 1.00 47.72 224 GLU A CA 1
ATOM 1833 C C . GLU A 1 224 ? -60.042 -10.025 55.356 1.00 47.72 224 GLU A C 1
ATOM 1835 O O . GLU A 1 224 ? -59.608 -10.324 54.238 1.00 47.72 224 GLU A O 1
ATOM 1840 N N . GLN A 1 225 ? -60.621 -8.842 55.564 1.00 40.84 225 GLN A N 1
ATOM 1841 C CA . GLN A 1 225 ? -60.769 -7.834 54.510 1.00 40.84 225 GLN A CA 1
ATOM 1842 C C . GLN A 1 225 ? -59.473 -7.034 54.292 1.00 40.84 225 GLN A C 1
ATOM 1844 O O . GLN A 1 225 ? -59.151 -6.657 53.164 1.00 40.84 225 GLN A O 1
ATOM 1849 N N . ILE A 1 226 ? -58.666 -6.872 55.345 1.00 42.62 226 ILE A N 1
ATOM 1850 C CA . ILE A 1 226 ? -57.348 -6.223 55.286 1.00 42.62 226 ILE A CA 1
ATOM 1851 C C . ILE A 1 226 ? -56.315 -7.119 54.578 1.00 42.62 226 ILE A C 1
ATOM 1853 O O . ILE A 1 226 ? -55.539 -6.628 53.755 1.00 42.62 226 ILE A O 1
ATOM 1857 N N . LYS A 1 227 ? -56.346 -8.442 54.801 1.00 43.97 227 LYS A N 1
ATOM 1858 C CA . LYS A 1 227 ? -55.440 -9.393 54.123 1.00 43.97 227 LYS A CA 1
ATOM 1859 C C . LYS A 1 227 ? -55.620 -9.417 52.599 1.00 43.97 227 LYS A C 1
ATOM 1861 O O . LYS A 1 227 ? -54.631 -9.496 51.869 1.00 43.97 227 LYS A O 1
ATOM 1866 N N . ARG A 1 228 ? -56.857 -9.280 52.107 1.00 43.78 228 ARG A N 1
ATOM 1867 C CA . ARG A 1 228 ? -57.162 -9.275 50.662 1.00 43.78 228 ARG A CA 1
ATOM 1868 C C . ARG A 1 228 ? -56.633 -8.035 49.934 1.00 43.78 228 ARG A C 1
ATOM 1870 O O . ARG A 1 228 ? -56.135 -8.153 48.816 1.00 43.78 228 ARG A O 1
ATOM 1877 N N . ASN A 1 229 ? -56.649 -6.870 50.579 1.00 42.84 229 ASN A N 1
ATOM 1878 C CA . ASN A 1 229 ? -56.160 -5.627 49.971 1.00 42.84 229 ASN A CA 1
ATOM 1879 C C . ASN A 1 229 ? -54.623 -5.566 49.871 1.00 42.84 229 ASN A C 1
ATOM 1881 O O . ASN A 1 229 ? -54.092 -4.934 48.960 1.00 42.84 229 ASN A O 1
ATOM 1885 N N . ILE A 1 230 ? -53.901 -6.279 50.743 1.00 45.84 230 ILE A N 1
ATOM 1886 C CA . ILE A 1 230 ? -52.429 -6.356 50.713 1.00 45.84 230 ILE A CA 1
ATOM 1887 C C . ILE A 1 230 ? -51.935 -7.290 49.591 1.00 45.84 230 ILE A C 1
ATOM 1889 O O . ILE A 1 230 ? -50.916 -7.014 48.958 1.00 45.84 230 ILE A O 1
ATOM 1893 N N . GLN A 1 231 ? -52.674 -8.359 49.272 1.00 45.09 231 GLN A N 1
ATOM 1894 C CA . GLN A 1 231 ? -52.324 -9.263 48.166 1.00 45.09 231 GLN A CA 1
ATOM 1895 C C . GLN A 1 231 ? -52.553 -8.648 46.776 1.00 45.09 231 GLN A C 1
ATOM 1897 O O . GLN A 1 231 ? -51.782 -8.930 45.858 1.00 45.09 231 GLN A O 1
ATOM 1902 N N . ALA A 1 232 ? -53.542 -7.762 46.614 1.00 42.16 232 ALA A N 1
ATOM 1903 C CA . ALA A 1 232 ? -53.810 -7.092 45.338 1.00 42.16 232 ALA A CA 1
ATOM 1904 C C . ALA A 1 232 ? -52.715 -6.076 44.935 1.00 42.16 232 ALA A C 1
ATOM 1906 O O . ALA A 1 232 ? -52.450 -5.888 43.746 1.00 42.16 232 ALA A O 1
ATOM 1907 N N . GLY A 1 233 ? -52.024 -5.463 45.905 1.00 36.53 233 GLY A N 1
ATOM 1908 C CA . GLY A 1 233 ? -50.954 -4.486 45.653 1.00 36.53 233 GLY A CA 1
ATOM 1909 C C . GLY A 1 233 ? -49.658 -5.084 45.085 1.00 36.53 233 GLY A C 1
ATOM 1910 O O . GLY A 1 233 ? -48.953 -4.422 44.324 1.00 36.53 233 GLY A O 1
ATOM 1911 N N . ASN A 1 234 ? -49.367 -6.356 45.373 1.00 38.38 234 ASN A N 1
ATOM 1912 C CA . ASN A 1 234 ? -48.128 -7.023 44.947 1.00 38.38 234 ASN A CA 1
ATOM 1913 C C . ASN A 1 234 ? -48.161 -7.552 43.501 1.00 38.38 234 ASN A C 1
ATOM 1915 O O . ASN A 1 234 ? -47.135 -7.984 42.977 1.00 38.38 234 ASN A O 1
ATOM 1919 N N . PHE A 1 235 ? -49.309 -7.488 42.821 1.00 31.97 235 PHE A N 1
ATOM 1920 C CA . PHE A 1 235 ? -49.456 -8.014 41.459 1.00 31.97 235 PHE A CA 1
ATOM 1921 C C . PHE A 1 235 ? -49.048 -7.010 40.360 1.00 31.97 235 PHE A C 1
ATOM 1923 O O . PHE A 1 235 ? -48.824 -7.393 39.212 1.00 31.97 235 PHE A O 1
ATOM 1930 N N . LEU A 1 236 ? -48.890 -5.722 40.691 1.00 38.38 236 LEU A N 1
ATOM 1931 C CA . LEU A 1 236 ? -48.627 -4.659 39.709 1.00 38.38 236 LEU A CA 1
ATOM 1932 C C . LEU A 1 236 ? -47.138 -4.386 39.418 1.00 38.38 236 LEU A C 1
ATOM 1934 O O . LEU A 1 236 ? -46.835 -3.619 38.504 1.00 38.38 236 LEU A O 1
ATOM 1938 N N . GLN A 1 237 ? -46.190 -5.025 40.114 1.00 39.47 237 GLN A N 1
ATOM 1939 C CA . GLN A 1 237 ? -44.752 -4.773 39.900 1.00 39.47 237 GLN A CA 1
ATOM 1940 C C . GLN A 1 237 ? -44.056 -5.703 38.891 1.00 39.47 237 GLN A C 1
ATOM 1942 O O . GLN A 1 237 ? -42.932 -5.416 38.483 1.00 39.47 237 GLN A O 1
ATOM 1947 N N . ASN A 1 238 ? -44.705 -6.767 38.407 1.00 32.09 238 ASN A N 1
ATOM 1948 C CA . ASN A 1 238 ? -44.008 -7.817 37.646 1.00 32.09 238 ASN A CA 1
ATOM 1949 C C . ASN A 1 238 ? -44.142 -7.733 36.108 1.00 32.09 238 ASN A C 1
ATOM 1951 O O . ASN A 1 238 ? -43.807 -8.680 35.402 1.00 32.09 238 ASN A O 1
ATOM 1955 N N . LYS A 1 239 ? -44.617 -6.604 35.556 1.00 31.95 239 LYS A N 1
ATOM 1956 C CA . LYS A 1 239 ? -44.910 -6.457 34.110 1.00 31.95 239 LYS A CA 1
ATOM 1957 C C . LYS A 1 239 ? -43.979 -5.516 33.326 1.00 31.95 239 LYS A C 1
ATOM 1959 O O . LYS A 1 239 ? -44.247 -5.239 32.163 1.00 31.95 239 LYS A O 1
ATOM 1964 N N . ARG A 1 240 ? -42.883 -5.023 33.922 1.00 33.44 240 ARG A N 1
ATOM 1965 C CA . ARG A 1 240 ? -42.006 -3.997 33.307 1.00 33.44 240 ARG A CA 1
ATOM 1966 C C . ARG A 1 240 ? -40.550 -4.421 33.038 1.00 33.44 240 ARG A C 1
ATOM 1968 O O . ARG A 1 240 ? -39.689 -3.556 32.932 1.00 33.44 240 ARG A O 1
ATOM 1975 N N . LYS A 1 241 ? -40.253 -5.725 32.912 1.00 34.03 241 LYS A N 1
ATOM 1976 C CA . LYS A 1 241 ? -38.858 -6.222 32.832 1.00 34.03 241 LYS A CA 1
ATOM 1977 C C . LYS A 1 241 ? -38.449 -7.044 31.595 1.00 34.03 241 LYS A C 1
ATOM 1979 O O . LYS A 1 241 ? -37.375 -7.627 31.623 1.00 34.03 241 LYS A O 1
ATOM 1984 N N . TYR A 1 242 ? -39.214 -7.037 30.497 1.00 36.28 242 TYR A N 1
ATOM 1985 C CA . TYR A 1 242 ? -38.845 -7.775 29.267 1.00 36.28 242 TYR A CA 1
ATOM 1986 C C . TYR A 1 242 ? -39.110 -7.024 27.951 1.00 36.28 242 TYR A C 1
ATOM 1988 O O . TYR A 1 242 ? -39.569 -7.625 26.994 1.00 36.28 242 TYR A O 1
ATOM 1996 N N . ASN A 1 243 ? -38.809 -5.722 27.880 1.00 31.45 243 ASN A N 1
ATOM 1997 C CA . ASN A 1 243 ? -38.913 -4.955 26.623 1.00 31.45 243 ASN A CA 1
ATOM 1998 C C . ASN A 1 243 ? -37.690 -4.060 26.325 1.00 31.45 243 ASN A C 1
ATOM 2000 O O . ASN A 1 243 ? -37.827 -3.037 25.669 1.00 31.45 243 ASN A O 1
ATOM 2004 N N . ILE A 1 244 ? -36.486 -4.409 26.804 1.00 38.88 244 ILE A N 1
ATOM 2005 C CA . ILE A 1 244 ? -35.250 -3.636 26.515 1.00 38.88 244 ILE A CA 1
ATOM 2006 C C . ILE A 1 244 ? -34.073 -4.558 26.128 1.00 38.88 244 ILE A C 1
ATOM 2008 O O . ILE A 1 244 ? -32.925 -4.310 26.475 1.00 38.88 244 ILE A O 1
ATOM 2012 N N . ILE A 1 245 ? -34.329 -5.667 25.426 1.00 33.19 245 ILE A N 1
ATOM 2013 C CA . ILE A 1 245 ? -33.253 -6.516 24.870 1.00 33.19 245 ILE A CA 1
ATOM 2014 C C . ILE A 1 245 ? -33.646 -7.040 23.481 1.00 33.19 245 ILE A C 1
ATOM 2016 O O . ILE A 1 245 ? -33.600 -8.235 23.242 1.00 33.19 245 ILE A O 1
ATOM 2020 N N . ILE A 1 246 ? -34.060 -6.159 22.568 1.00 36.50 246 ILE A N 1
ATOM 2021 C CA . ILE A 1 246 ? -34.024 -6.391 21.113 1.00 36.50 246 ILE A CA 1
ATOM 2022 C C . ILE A 1 246 ? -33.885 -5.007 20.468 1.00 36.50 246 ILE A C 1
ATOM 2024 O O . ILE A 1 246 ? -34.893 -4.414 20.137 1.00 36.50 246 ILE A O 1
ATOM 2028 N N . ASP A 1 247 ? -32.668 -4.455 20.405 1.00 33.16 247 ASP A N 1
ATOM 2029 C CA . ASP A 1 247 ? -32.355 -3.248 19.599 1.00 33.16 247 ASP A CA 1
ATOM 2030 C C . ASP A 1 247 ? -30.835 -3.051 19.375 1.00 33.16 247 ASP A C 1
ATOM 2032 O O . ASP A 1 247 ? -30.34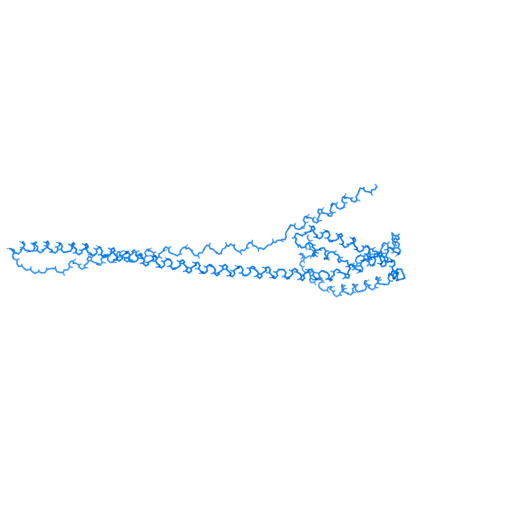4 -1.956 19.117 1.00 33.16 247 ASP A O 1
ATOM 2036 N N . LEU A 1 248 ? -30.030 -4.118 19.476 1.00 33.06 248 LEU A N 1
ATOM 2037 C CA . LEU A 1 248 ? -28.559 -4.018 19.436 1.00 33.06 248 LEU A CA 1
ATOM 2038 C C . LEU A 1 248 ? -27.889 -4.976 18.441 1.00 33.06 248 LEU A C 1
ATOM 2040 O O . LEU A 1 248 ? -26.790 -5.469 18.690 1.00 33.06 248 LEU A O 1
ATOM 2044 N N . TRP A 1 249 ? -28.520 -5.222 17.288 1.00 35.34 249 TRP A N 1
ATOM 2045 C CA . TRP A 1 249 ? -27.925 -6.070 16.242 1.00 35.34 249 TRP A CA 1
ATOM 2046 C C . TRP A 1 249 ? -27.998 -5.520 14.808 1.00 35.34 249 TRP A C 1
ATOM 2048 O O . TRP A 1 249 ? -27.764 -6.250 13.853 1.00 35.34 249 TRP A O 1
ATOM 2058 N N . GLU A 1 250 ? -28.223 -4.215 14.640 1.00 31.75 250 GLU A N 1
ATOM 2059 C CA . GLU A 1 250 ? -28.304 -3.569 13.319 1.00 31.75 250 GLU A CA 1
ATOM 2060 C C . GLU A 1 250 ? -27.124 -2.614 13.044 1.00 31.75 250 GLU A C 1
ATOM 2062 O O . GLU A 1 250 ? -27.273 -1.511 12.526 1.00 31.75 250 GLU A O 1
ATOM 2067 N N . ILE A 1 251 ? -25.904 -3.028 13.413 1.00 33.44 251 ILE A N 1
ATOM 2068 C CA . ILE A 1 251 ? -24.660 -2.313 13.073 1.00 33.44 251 ILE A CA 1
ATOM 2069 C C . ILE A 1 251 ? -23.597 -3.324 12.630 1.00 33.44 251 ILE A C 1
ATOM 2071 O O . ILE A 1 251 ? -22.633 -3.586 13.344 1.00 33.44 251 ILE A O 1
ATOM 2075 N N . SER A 1 252 ? -23.755 -3.911 11.442 1.00 31.28 252 SER A N 1
ATOM 2076 C CA . SER A 1 252 ? -22.613 -4.475 10.710 1.00 31.28 252 SER A CA 1
ATOM 2077 C C . SER A 1 252 ? -22.953 -4.734 9.242 1.00 31.28 252 SER A C 1
ATOM 2079 O O . SER A 1 252 ? -23.459 -5.800 8.908 1.00 31.28 252 SER A O 1
ATOM 2081 N N . SER A 1 253 ? -22.678 -3.758 8.365 1.00 30.48 253 SER A N 1
ATOM 2082 C CA . SER A 1 253 ? -22.188 -3.974 6.983 1.00 30.48 253 SER A CA 1
ATOM 2083 C C . SER A 1 253 ? -22.053 -2.653 6.205 1.00 30.48 253 SER A C 1
ATOM 2085 O O . SER A 1 253 ? -23.032 -2.168 5.642 1.00 30.48 253 SER A O 1
ATOM 2087 N N . PRO A 1 254 ? -20.847 -2.060 6.097 1.00 37.66 254 PRO A N 1
ATOM 2088 C CA . PRO A 1 254 ? -20.594 -0.911 5.235 1.00 37.66 254 PRO A CA 1
ATOM 2089 C C . PRO A 1 254 ? -19.825 -1.351 3.977 1.00 37.66 254 PRO A C 1
ATOM 2091 O O . PRO A 1 254 ? -18.655 -1.024 3.821 1.00 37.66 254 PRO A O 1
ATOM 2094 N N . TYR A 1 255 ? -20.446 -2.119 3.079 1.00 43.12 255 TYR A N 1
ATOM 2095 C CA . TYR A 1 255 ? -19.778 -2.576 1.847 1.00 43.12 255 TYR A CA 1
ATOM 2096 C C . TYR A 1 255 ? -20.723 -2.627 0.642 1.00 43.12 255 TYR A C 1
ATOM 2098 O O . TYR A 1 255 ? -20.892 -3.676 0.039 1.00 43.12 255 TYR A O 1
ATOM 2106 N N . GLN A 1 256 ? -21.332 -1.502 0.245 1.00 36.78 256 GLN A N 1
ATOM 2107 C CA . GLN A 1 256 ? -21.984 -1.439 -1.080 1.00 36.78 256 GLN A CA 1
ATOM 2108 C C . GLN A 1 256 ? -21.788 -0.145 -1.891 1.00 36.78 256 GLN A C 1
ATOM 2110 O O . GLN A 1 256 ? -21.995 -0.165 -3.101 1.00 36.78 256 GLN A O 1
ATOM 2115 N N . ASN A 1 257 ? -21.277 0.955 -1.326 1.00 38.69 257 ASN A N 1
ATOM 2116 C CA . ASN A 1 257 ? -21.254 2.240 -2.055 1.00 38.69 257 ASN A CA 1
ATOM 2117 C C . ASN A 1 257 ? -19.940 2.587 -2.785 1.00 38.69 257 ASN A C 1
ATOM 2119 O O . ASN A 1 257 ? -19.855 3.628 -3.431 1.00 38.69 257 ASN A O 1
ATOM 2123 N N . THR A 1 258 ? -18.923 1.724 -2.753 1.00 43.81 258 THR A N 1
ATOM 2124 C CA . THR A 1 258 ? -17.607 1.984 -3.375 1.00 43.81 258 THR A CA 1
ATOM 2125 C C . THR A 1 258 ? -17.492 1.549 -4.842 1.00 43.81 258 THR A C 1
ATOM 2127 O O . THR A 1 258 ? -16.587 2.009 -5.535 1.00 43.81 258 THR A O 1
ATOM 2130 N N . CYS A 1 259 ? -18.415 0.737 -5.372 1.00 40.19 259 CYS A N 1
ATOM 2131 C CA . CYS A 1 259 ? -18.318 0.237 -6.755 1.00 40.19 259 CYS A CA 1
ATOM 2132 C C . CYS A 1 259 ? -18.806 1.218 -7.840 1.00 40.19 259 CYS A C 1
ATOM 2134 O O . CYS A 1 259 ? -18.412 1.083 -8.996 1.00 40.19 259 CYS A O 1
ATOM 2136 N N . ARG A 1 260 ? -19.616 2.235 -7.509 1.00 37.59 260 ARG A N 1
ATOM 2137 C CA . ARG A 1 260 ? -20.166 3.165 -8.521 1.00 37.59 260 ARG A CA 1
ATOM 2138 C C . ARG A 1 260 ? -19.205 4.284 -8.941 1.00 37.59 260 ARG A C 1
ATOM 2140 O O . ARG A 1 260 ? -19.230 4.688 -10.099 1.00 37.59 260 ARG A O 1
ATOM 2147 N N . ALA A 1 261 ? -18.326 4.745 -8.051 1.00 41.69 261 ALA A N 1
ATOM 2148 C CA . ALA A 1 261 ? -17.418 5.858 -8.348 1.00 41.69 261 ALA A CA 1
ATOM 2149 C C . ALA A 1 261 ? -16.236 5.456 -9.255 1.00 41.69 261 ALA A C 1
ATOM 2151 O O . ALA A 1 261 ? -15.833 6.232 -10.119 1.00 41.69 261 ALA A O 1
ATOM 2152 N N . CYS A 1 262 ? -15.718 4.227 -9.126 1.00 40.59 262 CYS A N 1
ATOM 2153 C CA . CYS A 1 262 ? -14.594 3.754 -9.947 1.00 40.59 262 CYS A CA 1
ATOM 2154 C C . CYS A 1 262 ? -14.981 3.487 -11.410 1.00 40.59 262 CYS A C 1
ATOM 2156 O O . CYS A 1 262 ? -14.184 3.750 -12.307 1.00 40.59 262 CYS A O 1
ATOM 2158 N N . ILE A 1 263 ? -16.206 3.016 -11.668 1.00 42.56 263 ILE A N 1
ATOM 2159 C CA . ILE A 1 263 ? -16.691 2.791 -13.038 1.00 42.56 263 ILE A CA 1
ATOM 2160 C C . ILE A 1 263 ? -16.930 4.134 -13.742 1.00 42.56 263 ILE A C 1
ATOM 2162 O O . ILE A 1 263 ? -16.558 4.289 -14.901 1.00 42.56 263 ILE A O 1
ATOM 2166 N N . PHE A 1 264 ? -17.443 5.143 -13.028 1.00 38.12 264 PHE A N 1
ATOM 2167 C CA . PHE A 1 264 ? -17.659 6.476 -13.598 1.00 38.12 264 PHE A CA 1
ATOM 2168 C C . PHE A 1 264 ? -16.347 7.171 -13.993 1.00 38.12 264 PHE A C 1
ATOM 2170 O O . PHE A 1 264 ? -16.276 7.779 -15.055 1.00 38.12 264 PHE A O 1
ATOM 2177 N N . PHE A 1 265 ? -15.283 7.032 -13.192 1.00 40.84 265 PHE A N 1
ATOM 2178 C CA . PHE A 1 265 ? -14.001 7.691 -13.473 1.00 40.84 265 PHE A CA 1
ATOM 2179 C C . PHE A 1 265 ? -13.218 7.027 -14.622 1.00 40.84 265 PHE A C 1
ATOM 2181 O O . PHE A 1 265 ? -12.563 7.719 -15.399 1.00 40.84 265 PHE A O 1
ATOM 2188 N N . ILE A 1 266 ? -13.322 5.702 -14.790 1.00 45.62 266 ILE A N 1
ATOM 2189 C CA . ILE A 1 266 ? -12.701 4.986 -15.920 1.00 45.62 266 ILE A CA 1
ATOM 2190 C C . ILE A 1 266 ? -13.456 5.272 -17.228 1.00 45.62 266 ILE A C 1
ATOM 2192 O O . ILE A 1 266 ? -12.822 5.543 -18.247 1.00 45.62 266 ILE A O 1
ATOM 2196 N N . VAL A 1 267 ? -14.794 5.319 -17.198 1.00 40.09 267 VAL A N 1
ATOM 2197 C CA . VAL A 1 267 ? -15.614 5.694 -18.367 1.00 40.09 267 VAL A CA 1
ATOM 2198 C C . VAL A 1 267 ? -15.373 7.155 -18.781 1.00 40.09 267 VAL A C 1
ATOM 2200 O O . VAL A 1 267 ? -15.336 7.457 -19.971 1.00 40.09 267 VAL A O 1
ATOM 2203 N N . GLN A 1 268 ? -15.117 8.063 -17.832 1.00 41.22 268 GLN A N 1
ATOM 2204 C CA . GLN A 1 268 ? -14.836 9.473 -18.132 1.00 41.22 268 GLN A CA 1
ATOM 2205 C C . GLN A 1 268 ? -13.421 9.713 -18.698 1.00 41.22 268 GLN A C 1
ATOM 2207 O O . GLN A 1 268 ? -13.235 10.646 -19.479 1.00 41.22 268 GLN A O 1
ATOM 2212 N N . ILE A 1 269 ? -12.438 8.871 -18.353 1.00 47.12 269 ILE A N 1
ATOM 2213 C CA . ILE A 1 269 ? -11.085 8.912 -18.939 1.00 47.12 269 ILE A CA 1
ATOM 2214 C C . ILE A 1 269 ? -11.075 8.299 -20.347 1.00 47.12 269 ILE A C 1
ATOM 2216 O O . ILE A 1 269 ? -10.434 8.853 -21.235 1.00 47.12 269 ILE A O 1
ATOM 2220 N N . ILE A 1 270 ? -11.835 7.223 -20.586 1.00 42.66 270 ILE A N 1
ATOM 2221 C CA . ILE A 1 270 ? -11.955 6.614 -21.922 1.00 42.66 270 ILE A CA 1
ATOM 2222 C C . ILE A 1 270 ? -12.701 7.552 -22.889 1.00 42.66 270 ILE A C 1
ATOM 2224 O O . ILE A 1 270 ? -12.238 7.758 -24.007 1.00 42.66 270 ILE A O 1
ATOM 2228 N N . ASN A 1 271 ? -13.772 8.224 -22.446 1.00 35.00 271 ASN A N 1
ATOM 2229 C CA . ASN A 1 271 ? -14.511 9.175 -23.293 1.00 35.00 271 ASN A CA 1
ATOM 2230 C C . ASN A 1 271 ? -13.758 10.485 -23.593 1.00 35.00 271 ASN A C 1
ATOM 2232 O O . ASN A 1 271 ? -14.104 11.170 -24.550 1.00 35.00 271 ASN A O 1
ATOM 2236 N N . ARG A 1 272 ? -12.732 10.859 -22.812 1.00 40.50 272 ARG A N 1
ATOM 2237 C CA . ARG A 1 272 ? -11.898 12.045 -23.100 1.00 40.50 272 ARG A CA 1
ATOM 2238 C C . ARG A 1 272 ? -10.685 11.750 -23.990 1.00 40.50 272 ARG A C 1
ATOM 2240 O O . ARG A 1 272 ? -10.071 12.691 -24.477 1.00 40.50 272 ARG A O 1
ATOM 2247 N N . GLY A 1 273 ? -10.356 10.478 -24.224 1.00 35.34 273 GLY A N 1
ATOM 2248 C CA . GLY A 1 273 ? -9.243 10.051 -25.083 1.00 35.34 273 GLY A CA 1
ATOM 2249 C C . GLY A 1 273 ? -9.580 9.904 -26.573 1.00 35.34 273 GLY A C 1
ATOM 2250 O O . GLY A 1 273 ? -8.716 9.490 -27.332 1.00 35.34 273 GLY A O 1
ATOM 2251 N N . GLN A 1 274 ? -10.811 10.214 -26.992 1.00 38.66 274 GLN A N 1
ATOM 2252 C CA . GLN A 1 274 ? -11.288 10.099 -28.383 1.00 38.66 274 GLN A CA 1
ATOM 2253 C C . GLN A 1 274 ? -11.457 11.465 -29.087 1.00 38.66 274 GLN A C 1
ATOM 2255 O O . GLN A 1 274 ? -12.100 11.541 -30.123 1.00 38.66 274 GLN A O 1
ATOM 2260 N N . VAL A 1 275 ? -10.913 12.557 -28.528 1.00 39.03 275 VAL A N 1
ATOM 2261 C CA . VAL A 1 275 ? -11.038 13.929 -29.088 1.00 39.03 275 VAL A CA 1
ATOM 2262 C C . VAL A 1 275 ? -9.680 14.499 -29.539 1.00 39.03 275 VAL A C 1
ATOM 2264 O O . VAL A 1 275 ? -9.508 15.703 -29.675 1.00 39.03 275 VAL A O 1
ATOM 2267 N N . TYR A 1 276 ? -8.701 13.631 -29.787 1.00 40.22 276 TYR A N 1
ATOM 2268 C CA . TYR A 1 276 ? -7.451 13.996 -30.456 1.00 40.22 276 TYR A CA 1
ATOM 2269 C C . TYR A 1 276 ? -7.133 12.939 -31.521 1.00 40.22 276 TYR A C 1
ATOM 2271 O O . TYR A 1 276 ? -6.222 12.131 -31.349 1.00 40.22 276 TYR A O 1
ATOM 2279 N N . GLU A 1 277 ? -7.951 12.923 -32.572 1.00 38.91 277 GLU A N 1
ATOM 2280 C CA . GLU A 1 277 ? -7.507 12.595 -33.934 1.00 38.91 277 GLU A CA 1
ATOM 2281 C C . GLU A 1 277 ? -7.330 13.906 -34.704 1.00 38.91 277 GLU A C 1
ATOM 2283 O O . GLU A 1 277 ? -8.160 14.824 -34.486 1.00 38.91 277 GLU A O 1
#

Organism: Pseudocohnilembus persalinus (NCBI:txid266149)

Foldseek 3Di:
DDCVVDPCSVVVVVVCVVVVVVVQVVLVVVLVVVQPCVLLVDPVLLVLLVVVLVCLLVVLLVVLCVQDDPCSNLSSLVRLADDSVQSVVLVVCVVVVVDDSSRSSSSVSSNVVSNVVSVVVNVVSVVVVVVVVVVVVVVVVVVVVVVVVVVVVVVVVVVVVVVVVVVVVVVVVVVVVVVVVVVVVVVVVVVVVVVVVVVVVVVVDDDDDDDPDDPPVVVVVVVVVVVVVVVVVVPPPPPPPPDPPPDPDPDDDDPDPSPPPVVVVVVVVVVVVPPPD

InterPro domains:
  IPR006153 Cation/H+ exchanger, transmembrane domain [PF00999] (13-124)
  IPR038770 Sodium/solute symporter superfamily [G3DSA:1.20.1530.20] (1-137)

Secondary structure (DSSP, 8-state):
--TTSSTTHHHHHHHTHHHHHHHHHHHHHHHHHHS-HHHHTSHHHHHHHHHHHHHHHHHHHHHHHHH-TTTHHHHHHHHH---HHHHHHHHHHHHTTSS-HHHHHHHHHHHHHHHHHHHHHHHHHHHHHHHHHHHHHHHHHHHHHHHHHHHHHHHHHHHHHHHHHHHHHHHHHHHHHHHHHHHHHHHHHHHHHHHHHHHHHHTTS--------SSHHHHHHHHHHHHHHHHHHTTSSSSSSSSSSSSS-------SSSHHHHHHHHHHHHHHTTS--